Protein AF-A0A3D2T2M1-F1 (afdb_monomer)

pLDDT: mean 88.73, std 8.62, range [62.16, 98.06]

Radius of gyration: 22.39 Å; Cα contacts (8 Å, |Δi|>4): 336; chains: 1; bounding box: 50×60×54 Å

Mean predicted aligned error: 9.95 Å

Foldseek 3Di:
DVVVVVVVCPPPVNVVLVDWQPDDPWDDDPDRKTKAWTDDNPFIFIWIQDVVVRDIDTLAQLQLLQVQVCVVVVHHDHSRHDQFRDWDDDVSQWIWTDRPDFFIWIAGRVVSHIDDRPTDPPDALQWDAALVRQWIWGDDQLWIKIAGPVPRDIDTDDDPGHVQRGAQADRPPDPVCVVCVVVVHHHYRNDDHDNVD

Nearest PDB structures (foldseek):
  5olj-assembly1_A  TM=3.703E-01  e=5.105E-05  Porphyromonas gingivalis
  8a98-assembly1_Sg  TM=3.428E-01  e=5.344E-03  Leishmania major strain Friedlin
  9axv-assembly1_Am  TM=3.283E-01  e=5.986E-03  Schizosaccharomyces pombe
  3rfh-assembly2_B  TM=3.552E-01  e=1.402E-02  Saccharomyces cerevisiae S288C
  3rfh-assembly1_C  TM=3.250E-01  e=1.402E-02  Saccharomyces cerevisiae S288C

Solvent-accessible surface area (backbone atoms only — not comparable to full-atom values): 11214 Å² total; per-residue (Å²): 109,71,68,54,58,58,53,53,52,67,36,66,82,50,40,55,67,74,53,68,66,72,60,77,64,71,48,75,48,84,81,81,27,30,33,31,54,29,48,47,91,95,34,38,46,49,36,31,35,33,67,91,79,69,44,77,43,66,64,63,64,42,58,55,45,20,51,27,43,19,66,55,66,76,46,92,48,44,44,42,56,56,75,52,89,60,71,43,75,48,92,86,45,26,40,36,38,41,51,71,89,39,30,36,38,39,32,34,71,82,77,40,47,47,48,60,82,40,73,43,84,70,70,59,65,41,52,42,71,30,75,71,66,48,39,36,36,31,61,59,82,36,11,29,32,36,29,34,69,87,80,62,54,71,44,78,76,49,86,78,32,39,92,100,55,37,40,40,52,68,60,86,85,36,68,66,52,53,51,31,52,73,74,74,41,73,63,43,47,53,76,82,73,59,88,93,62

Secondary structure (DSSP, 8-state):
-HHHHHHHTTSHHHHHTT-SS-----EE-STT-EEEEEEETTEEEEEEEETTTTEEEESS-HHHHHHHHHHHHTS---GGG-S-S-EEEETTTEEEEEETTTEEEEEETTTTEEEEEEE-----TTEEE-TTSSEEEEEETTEEEEEETTT--EEE--S---TTS-SSPPPTT-HHHHHHHHTTPPPPP-----TT-

Structure (mmCIF, N/CA/C/O backbone):
data_AF-A0A3D2T2M1-F1
#
_entry.id   AF-A0A3D2T2M1-F1
#
loop_
_atom_site.group_PDB
_atom_site.id
_atom_site.type_symbol
_atom_site.label_atom_id
_atom_site.label_alt_id
_atom_site.label_comp_id
_atom_site.label_asym_id
_atom_site.label_entity_id
_atom_site.label_seq_id
_atom_site.pdbx_PDB_ins_code
_atom_site.Cartn_x
_atom_site.Cartn_y
_atom_site.Cartn_z
_atom_site.occupancy
_atom_site.B_iso_or_equiv
_atom_site.auth_seq_id
_atom_site.auth_comp_id
_atom_site.auth_asym_id
_atom_site.auth_atom_id
_atom_site.pdbx_PDB_model_num
ATOM 1 N N . ALA A 1 1 ? 12.030 38.870 7.884 1.00 63.03 1 ALA A N 1
ATOM 2 C CA . ALA A 1 1 ? 12.115 37.526 8.495 1.00 63.03 1 ALA A CA 1
ATOM 3 C C . ALA A 1 1 ? 10.741 37.072 8.985 1.00 63.03 1 ALA A C 1
ATOM 5 O O . ALA A 1 1 ? 10.249 36.076 8.487 1.00 63.03 1 ALA A O 1
ATOM 6 N N . THR A 1 2 ? 10.069 37.849 9.839 1.00 75.38 2 THR A N 1
ATOM 7 C CA . THR A 1 2 ? 8.732 37.543 10.390 1.00 75.38 2 THR A CA 1
ATOM 8 C C . THR A 1 2 ? 7.627 37.378 9.341 1.00 75.38 2 THR A C 1
ATOM 10 O O . THR A 1 2 ? 6.803 36.479 9.470 1.00 75.38 2 THR A O 1
ATOM 13 N N . ASP A 1 3 ? 7.628 38.188 8.277 1.00 77.38 3 ASP A N 1
ATOM 14 C CA . ASP A 1 3 ? 6.644 38.041 7.192 1.00 77.38 3 ASP A CA 1
ATOM 15 C C . ASP A 1 3 ? 6.834 36.747 6.389 1.00 77.38 3 ASP A C 1
ATOM 17 O O . ASP A 1 3 ? 5.848 36.156 5.961 1.00 77.38 3 ASP A O 1
ATOM 21 N N . TYR A 1 4 ? 8.077 36.271 6.243 1.00 82.06 4 TYR A N 1
ATOM 22 C CA . TYR A 1 4 ? 8.372 35.012 5.555 1.00 82.06 4 TYR A CA 1
ATOM 23 C C . TYR A 1 4 ? 7.966 33.806 6.402 1.00 82.06 4 TYR A C 1
ATOM 25 O O . TYR A 1 4 ? 7.311 32.918 5.879 1.00 82.06 4 TYR A O 1
ATOM 33 N N . THR A 1 5 ? 8.246 33.811 7.710 1.00 83.06 5 THR A N 1
ATOM 34 C CA . THR A 1 5 ? 7.783 32.753 8.628 1.00 83.06 5 THR A CA 1
ATOM 35 C C . THR A 1 5 ? 6.257 32.667 8.673 1.00 83.06 5 THR A C 1
ATOM 37 O O . THR A 1 5 ? 5.696 31.578 8.688 1.00 83.06 5 THR A O 1
ATOM 40 N N . ARG A 1 6 ? 5.556 33.810 8.652 1.00 82.62 6 ARG A N 1
ATOM 41 C CA . ARG A 1 6 ? 4.089 33.818 8.586 1.00 82.62 6 ARG A CA 1
ATOM 42 C C . ARG A 1 6 ? 3.575 33.325 7.231 1.00 82.62 6 ARG A C 1
ATOM 44 O O . ARG A 1 6 ? 2.593 32.603 7.199 1.00 82.62 6 ARG A O 1
ATOM 51 N N . ALA A 1 7 ? 4.214 33.706 6.125 1.00 82.44 7 ALA A N 1
ATOM 52 C CA . ALA A 1 7 ? 3.839 33.225 4.795 1.00 82.44 7 ALA A CA 1
ATOM 53 C C . ALA A 1 7 ? 4.079 31.714 4.634 1.00 82.44 7 ALA A C 1
ATOM 55 O O . ALA A 1 7 ? 3.268 31.031 4.019 1.00 82.44 7 ALA A O 1
ATOM 56 N N . GLU A 1 8 ? 5.150 31.190 5.231 1.00 86.31 8 GLU A N 1
ATOM 57 C CA . GLU A 1 8 ? 5.499 29.769 5.213 1.00 86.31 8 GLU A CA 1
ATOM 58 C C . GLU A 1 8 ? 4.405 28.891 5.835 1.00 86.31 8 GLU A C 1
ATOM 60 O O . GLU A 1 8 ? 4.128 27.810 5.322 1.00 86.31 8 GLU A O 1
ATOM 65 N N . GLN A 1 9 ? 3.705 29.373 6.868 1.00 82.56 9 GLN A N 1
ATOM 66 C CA . GLN A 1 9 ? 2.573 28.660 7.481 1.00 82.56 9 GLN A CA 1
ATOM 67 C C . GLN A 1 9 ? 1.394 28.432 6.523 1.00 82.56 9 GLN A C 1
ATOM 69 O O . GLN A 1 9 ? 0.623 27.501 6.726 1.00 82.56 9 GLN A O 1
ATOM 74 N N . PHE A 1 10 ? 1.253 29.256 5.480 1.00 84.38 10 PHE A N 1
ATOM 75 C CA . PHE A 1 10 ? 0.184 29.136 4.483 1.00 84.38 10 PHE A CA 1
ATOM 76 C C . PHE A 1 10 ? 0.595 28.332 3.243 1.00 84.38 10 PHE A C 1
ATOM 78 O O . PHE A 1 10 ? -0.194 28.213 2.305 1.00 84.38 10 PHE A O 1
ATOM 85 N N . LEU A 1 11 ? 1.819 27.795 3.202 1.00 87.69 11 LEU A N 1
ATOM 86 C CA . LEU A 1 11 ? 2.215 26.856 2.154 1.00 87.69 11 LEU A CA 1
ATOM 87 C C . LEU A 1 11 ? 1.384 25.579 2.284 1.00 87.69 11 LEU A C 1
ATOM 89 O O . LEU A 1 11 ? 1.059 25.163 3.395 1.00 87.69 11 LEU A O 1
ATOM 93 N N . SER A 1 12 ? 1.035 24.965 1.153 1.00 79.00 12 SER A N 1
ATOM 94 C CA . SER A 1 12 ? 0.065 23.864 1.094 1.00 79.00 12 SER A CA 1
ATOM 95 C C . SER A 1 12 ? 0.380 22.739 2.082 1.00 79.00 12 SER A C 1
ATOM 97 O O . SER A 1 12 ? -0.495 22.354 2.842 1.00 79.00 12 SER A O 1
ATOM 99 N N . TRP A 1 13 ? 1.635 22.293 2.168 1.00 77.38 13 TRP A N 1
ATOM 100 C CA . TRP A 1 13 ? 2.047 21.227 3.092 1.00 77.38 13 TRP A CA 1
ATOM 101 C C . TRP A 1 13 ? 1.917 21.592 4.580 1.00 77.38 13 TRP A C 1
ATOM 103 O O . TRP A 1 13 ? 1.724 20.708 5.405 1.00 77.38 13 TRP A O 1
ATOM 113 N N . ASN A 1 14 ? 2.001 22.878 4.935 1.00 80.56 14 ASN A N 1
ATOM 114 C CA . ASN A 1 14 ? 1.797 23.345 6.308 1.00 80.56 14 ASN A CA 1
ATOM 115 C C . ASN A 1 14 ? 0.312 23.569 6.610 1.00 80.56 14 ASN A C 1
ATOM 117 O O . ASN A 1 14 ? -0.144 23.267 7.709 1.00 80.56 14 ASN A O 1
ATOM 121 N N . ALA A 1 15 ? -0.440 24.076 5.631 1.00 78.62 15 ALA A N 1
ATOM 122 C CA . ALA A 1 15 ? -1.869 24.321 5.759 1.00 78.62 15 ALA A CA 1
ATOM 123 C C . ALA A 1 15 ? -2.677 23.015 5.841 1.00 78.62 15 ALA A C 1
ATOM 125 O O . ALA A 1 15 ? -3.611 22.949 6.634 1.00 78.62 15 ALA A O 1
ATOM 126 N N . THR A 1 16 ? -2.299 21.973 5.089 1.00 72.06 16 THR A N 1
ATOM 127 C CA . THR A 1 16 ? -2.960 20.655 5.131 1.00 72.06 16 THR A CA 1
ATOM 128 C C . THR A 1 16 ? -2.882 20.017 6.520 1.00 72.06 16 THR A C 1
ATOM 130 O O . THR A 1 16 ? -3.856 19.431 6.968 1.00 72.06 16 THR A O 1
ATOM 133 N N . MET A 1 17 ? -1.795 20.223 7.275 1.00 69.75 17 MET A N 1
ATOM 134 C CA . MET A 1 17 ? -1.688 19.729 8.660 1.00 69.75 17 MET A CA 1
ATOM 135 C C . MET A 1 17 ? -2.655 20.412 9.644 1.00 69.75 17 MET A C 1
ATOM 137 O O . MET A 1 17 ? -2.803 19.954 10.772 1.00 69.75 17 MET A O 1
ATOM 141 N N . LEU A 1 18 ? -3.285 21.528 9.265 1.00 73.31 18 LEU A N 1
ATOM 142 C CA . LEU A 1 18 ? -4.242 22.253 10.110 1.00 73.31 18 LEU A CA 1
ATOM 143 C C . LEU A 1 18 ? -5.697 21.883 9.808 1.00 73.31 18 LEU A C 1
ATOM 145 O O . LEU A 1 18 ? -6.603 22.400 10.465 1.00 73.31 18 LEU A O 1
ATOM 149 N N . VAL A 1 19 ? -5.926 21.033 8.807 1.00 69.38 19 VAL A N 1
ATOM 150 C CA . VAL A 1 19 ? -7.249 20.534 8.454 1.00 69.38 19 VAL A CA 1
ATOM 151 C C . VAL A 1 19 ? -7.370 19.105 8.980 1.00 69.38 19 VAL A C 1
ATOM 153 O O . VAL A 1 19 ? -6.500 18.262 8.776 1.00 69.38 19 VAL A O 1
ATOM 156 N N . GLU A 1 20 ? -8.432 18.848 9.736 1.00 65.69 20 GLU A N 1
ATOM 157 C CA . GLU A 1 20 ? -8.751 17.521 10.260 1.00 65.69 20 GLU A CA 1
ATOM 158 C C . GLU A 1 20 ? -9.955 16.963 9.496 1.00 65.69 20 GLU A C 1
ATOM 160 O O . GLU A 1 20 ? -10.928 17.680 9.242 1.00 65.69 20 GLU A O 1
ATOM 165 N N . GLY A 1 21 ? -9.893 15.680 9.134 1.00 62.16 21 GLY A N 1
ATOM 166 C CA . GLY A 1 21 ? -10.981 14.979 8.444 1.00 62.16 21 GLY A CA 1
ATOM 167 C C . GLY A 1 21 ? -11.257 15.412 6.995 1.00 62.16 21 GLY A C 1
ATOM 168 O O . GLY A 1 21 ? -12.366 15.173 6.515 1.00 62.16 21 GLY A O 1
ATOM 169 N N . ASP A 1 22 ? -10.307 16.052 6.303 1.00 64.88 22 ASP A N 1
ATOM 170 C CA . ASP A 1 22 ? -10.441 16.448 4.891 1.00 64.88 22 ASP A CA 1
ATOM 171 C C . ASP A 1 22 ? -10.043 15.354 3.898 1.00 64.88 22 ASP A C 1
ATOM 173 O O . ASP A 1 22 ? -10.633 15.256 2.820 1.00 64.88 22 ASP A O 1
ATOM 177 N N . GLU A 1 23 ? -9.070 14.521 4.258 1.00 63.00 23 GLU A N 1
ATOM 178 C CA . GLU A 1 23 ? -8.594 13.443 3.404 1.00 63.00 23 GLU A CA 1
ATOM 179 C C . GLU A 1 23 ? -9.519 12.222 3.511 1.00 63.00 23 GLU A C 1
ATOM 181 O O . GLU A 1 23 ? -9.447 11.406 4.426 1.00 63.00 23 GLU A O 1
ATOM 186 N N . MET A 1 24 ? -10.445 12.123 2.557 1.00 68.44 24 MET A N 1
ATOM 187 C CA . MET A 1 24 ? -11.314 10.964 2.361 1.00 68.44 24 MET A CA 1
ATOM 188 C C . MET A 1 24 ? -10.879 10.237 1.088 1.00 68.44 24 MET A C 1
ATOM 190 O O . MET A 1 24 ? -11.449 10.453 0.019 1.00 68.44 24 MET A O 1
ATOM 194 N N . SER A 1 25 ? -9.859 9.387 1.206 1.00 82.62 25 SER A N 1
ATOM 195 C CA . SER A 1 25 ? -9.519 8.392 0.184 1.00 82.62 25 SER A CA 1
ATOM 196 C C . SER A 1 25 ? -10.064 7.034 0.638 1.00 82.62 25 SER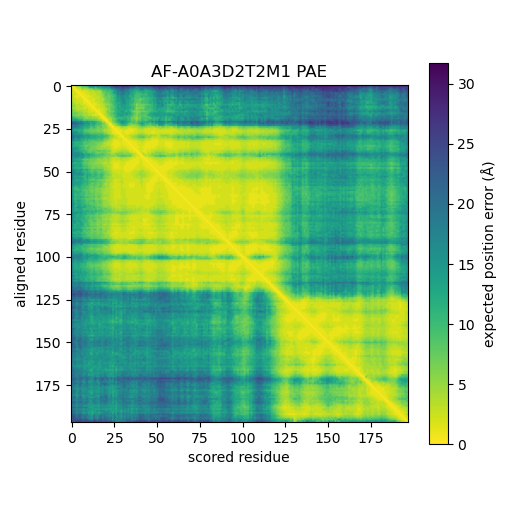 A C 1
ATOM 198 O O . SER A 1 25 ? -9.413 6.375 1.449 1.00 82.62 25 SER A O 1
ATOM 200 N N . PRO A 1 26 ? -11.292 6.653 0.232 1.00 90.75 26 PRO A N 1
ATOM 201 C CA . PRO A 1 26 ? -11.894 5.403 0.669 1.00 90.75 26 PRO A CA 1
ATOM 202 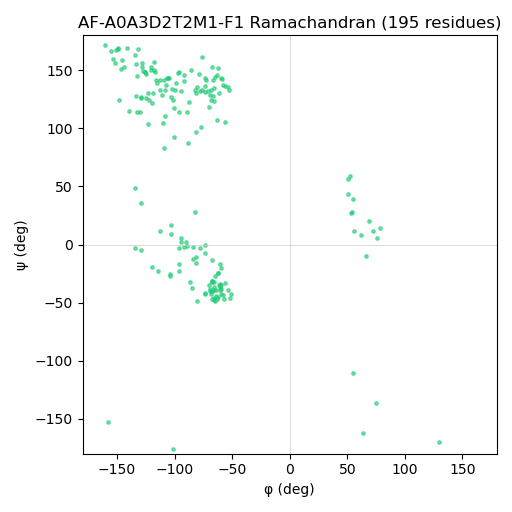C C . PRO A 1 26 ? -11.243 4.205 -0.025 1.00 90.75 26 PRO A C 1
ATOM 204 O O . PRO A 1 26 ? -11.163 4.162 -1.253 1.00 90.75 26 PRO A O 1
ATOM 207 N N . GLU A 1 27 ? -10.868 3.214 0.773 1.00 93.62 27 GLU A N 1
ATOM 208 C CA . GLU A 1 27 ? -10.508 1.874 0.323 1.00 93.62 27 GLU A CA 1
ATOM 209 C C . GLU A 1 27 ? -11.740 0.978 0.460 1.00 93.62 27 GLU A C 1
ATOM 211 O O . GLU A 1 27 ? -12.267 0.756 1.559 1.00 93.62 27 GLU A O 1
ATOM 216 N N . TRP A 1 28 ? -12.254 0.532 -0.685 1.00 91.94 28 TRP A N 1
ATOM 217 C CA . TRP A 1 28 ? -13.503 -0.218 -0.767 1.00 91.94 28 TRP A CA 1
ATOM 218 C C . TRP A 1 28 ? -13.287 -1.685 -0.409 1.00 91.94 28 TRP A C 1
ATOM 220 O O . TRP A 1 28 ? -12.348 -2.325 -0.876 1.00 91.94 28 TRP A O 1
ATOM 230 N N . LEU A 1 29 ? -14.194 -2.210 0.408 1.00 90.69 29 LEU A N 1
ATOM 231 C CA . LEU A 1 29 ? -14.299 -3.625 0.745 1.00 90.69 29 LEU A CA 1
ATOM 232 C C . LEU A 1 29 ? -15.441 -4.250 -0.067 1.00 90.69 29 LEU A C 1
ATOM 234 O O . LEU A 1 29 ? -16.073 -3.587 -0.890 1.00 90.69 29 LEU A O 1
ATOM 238 N N . ASP A 1 30 ? -15.732 -5.525 0.177 1.00 85.00 30 ASP A N 1
ATOM 239 C CA . ASP A 1 30 ? -16.885 -6.178 -0.437 1.00 85.00 30 ASP A CA 1
ATOM 240 C C . ASP A 1 30 ? -18.199 -5.429 -0.134 1.00 85.00 30 ASP A C 1
ATOM 242 O O . ASP A 1 30 ? -18.478 -5.027 1.001 1.00 85.00 30 ASP A O 1
ATOM 246 N N . GLY A 1 31 ? -19.037 -5.283 -1.164 1.00 88.00 31 GLY A N 1
ATOM 247 C CA . GLY A 1 31 ? -20.290 -4.530 -1.085 1.00 88.00 31 GLY A CA 1
ATOM 248 C C . GLY A 1 31 ? -20.060 -3.016 -1.066 1.00 88.00 31 GLY A C 1
ATOM 249 O O . GLY A 1 31 ? -19.261 -2.502 -1.841 1.00 88.00 31 GLY A O 1
ATOM 250 N N . ASP A 1 32 ? -20.782 -2.315 -0.186 1.00 92.69 32 ASP A N 1
ATOM 251 C CA . ASP A 1 32 ? -20.700 -0.854 -0.027 1.00 92.69 32 ASP A CA 1
ATOM 252 C C . ASP A 1 32 ? -19.887 -0.438 1.220 1.00 92.69 32 ASP A C 1
ATOM 254 O O . ASP A 1 32 ? -19.874 0.734 1.606 1.00 92.69 32 ASP A O 1
ATOM 258 N N . ARG A 1 33 ? -19.216 -1.390 1.886 1.00 94.44 33 ARG A N 1
ATOM 259 C CA . ARG A 1 33 ? -18.319 -1.113 3.017 1.00 94.44 33 ARG A CA 1
ATOM 260 C C . ARG A 1 33 ? -17.023 -0.486 2.514 1.00 94.44 33 ARG A C 1
ATOM 262 O O . ARG A 1 33 ? -16.476 -0.892 1.494 1.00 94.44 33 ARG A O 1
ATOM 269 N N . PHE A 1 34 ? -16.482 0.455 3.274 1.00 94.38 34 PHE A N 1
ATOM 270 C CA . PHE A 1 34 ? -15.168 1.031 2.991 1.00 94.38 34 PHE A CA 1
ATOM 271 C C . PHE A 1 34 ? -14.506 1.513 4.274 1.00 94.38 34 PHE A C 1
ATOM 273 O O . PHE A 1 34 ? -15.183 1.828 5.258 1.00 94.38 34 PHE A O 1
ATOM 280 N N . TRP A 1 35 ? -13.181 1.601 4.266 1.00 95.19 35 TRP A N 1
ATOM 281 C CA . TRP A 1 35 ? -12.438 2.292 5.312 1.00 95.19 35 TRP A CA 1
ATOM 282 C C . TRP A 1 35 ? -11.674 3.479 4.732 1.00 95.19 35 TRP A C 1
ATOM 284 O O . TRP A 1 35 ? -11.424 3.552 3.534 1.00 95.19 35 TRP A O 1
ATOM 294 N N . TYR A 1 36 ? -11.343 4.449 5.573 1.00 93.38 36 TYR A N 1
ATOM 295 C CA . TYR A 1 36 ? -10.469 5.553 5.193 1.00 93.38 36 TYR A CA 1
ATOM 296 C C . TYR A 1 36 ? -9.587 5.965 6.369 1.00 93.38 36 TYR A C 1
ATOM 298 O O . TYR A 1 36 ? -9.944 5.785 7.539 1.00 93.38 36 TYR A O 1
ATOM 306 N N . ARG A 1 37 ? -8.421 6.522 6.051 1.00 93.06 37 ARG A N 1
ATOM 307 C CA . ARG A 1 37 ? -7.502 7.109 7.025 1.00 93.06 37 ARG A CA 1
ATOM 308 C C . ARG A 1 37 ? -7.881 8.570 7.241 1.00 93.06 37 ARG A C 1
ATOM 310 O O . ARG A 1 37 ? -7.910 9.341 6.294 1.00 93.06 37 ARG A O 1
ATOM 317 N N . SER A 1 38 ? -8.170 8.944 8.480 1.00 90.12 38 SER A N 1
ATOM 318 C CA . SER A 1 38 ? -8.516 10.311 8.867 1.00 90.12 38 SER A CA 1
ATOM 319 C C . SER A 1 38 ? -7.370 10.933 9.649 1.00 90.12 38 SER A C 1
ATOM 321 O O . SER A 1 38 ? -6.855 10.327 10.589 1.00 90.12 38 SER A O 1
ATOM 323 N N . HIS A 1 39 ? -6.997 12.161 9.302 1.00 86.94 39 HIS A N 1
ATOM 324 C CA . HIS A 1 39 ? -6.047 12.944 10.085 1.00 86.94 39 HIS A CA 1
ATOM 325 C C . HIS A 1 39 ? -6.660 13.353 11.438 1.00 86.94 39 HIS A C 1
ATOM 327 O O . HIS A 1 39 ? -7.806 13.814 11.472 1.00 86.94 39 HIS A O 1
ATOM 333 N N . ILE A 1 40 ? -5.905 13.175 12.531 1.00 86.19 40 ILE A N 1
ATOM 334 C CA . ILE A 1 40 ? -6.280 13.574 13.899 1.00 86.19 40 ILE A CA 1
ATOM 335 C C . ILE A 1 40 ? -5.078 14.158 14.656 1.00 86.19 40 ILE A C 1
ATOM 337 O O . ILE A 1 40 ? -4.126 13.442 14.973 1.00 86.19 40 ILE A O 1
ATOM 341 N N . GLY A 1 41 ? -5.124 15.444 15.020 1.00 83.81 41 GLY A N 1
ATOM 342 C CA . GLY A 1 41 ? -4.063 16.091 15.793 1.00 83.81 41 GLY A CA 1
ATOM 343 C C . GLY A 1 41 ? -2.677 15.964 15.150 1.00 83.81 41 GLY A C 1
ATOM 344 O O . GLY A 1 41 ? -2.401 16.592 14.136 1.00 83.81 41 GLY A O 1
ATOM 345 N N . ASP A 1 42 ? -1.782 15.186 15.771 1.00 82.00 42 ASP A N 1
ATOM 346 C CA . ASP A 1 42 ? -0.420 14.922 15.279 1.00 82.00 42 ASP A CA 1
ATOM 347 C C . ASP A 1 42 ? -0.251 13.535 14.626 1.00 82.00 42 ASP A C 1
ATOM 349 O O . ASP A 1 42 ? 0.873 13.042 14.488 1.00 82.00 42 ASP A O 1
ATOM 353 N N . GLY A 1 43 ? -1.357 12.888 14.257 1.00 88.81 43 GLY A N 1
ATOM 354 C CA . GLY A 1 43 ? -1.392 11.511 13.791 1.00 88.81 43 GLY A CA 1
ATOM 355 C C . GLY A 1 43 ? -2.624 11.190 12.946 1.00 88.81 43 GLY A C 1
ATOM 356 O O . GLY A 1 43 ? -3.187 12.048 12.273 1.00 88.81 43 GLY A O 1
ATOM 357 N N . HIS A 1 44 ? -3.036 9.929 12.948 1.00 91.25 44 HIS A N 1
ATOM 358 C CA . HIS A 1 44 ? -4.156 9.449 12.148 1.00 91.25 44 HIS A CA 1
ATOM 359 C C . HIS A 1 44 ? -4.934 8.342 12.855 1.00 91.25 44 HIS A C 1
ATOM 361 O O . HIS A 1 44 ? -4.418 7.660 13.738 1.00 91.25 44 HIS A O 1
ATOM 367 N N . GLU A 1 45 ? -6.178 8.165 12.430 1.00 93.81 45 GLU A N 1
ATOM 368 C CA . GLU A 1 45 ? -7.034 7.047 12.802 1.00 93.81 45 GLU A CA 1
ATOM 369 C C . GLU A 1 45 ? -7.616 6.397 11.547 1.00 93.81 45 GLU A C 1
ATOM 371 O O . GLU A 1 45 ? -7.801 7.048 10.518 1.00 93.81 45 GLU A O 1
ATOM 376 N N . PHE A 1 46 ? -7.929 5.110 11.635 1.00 95.38 46 PHE A N 1
ATOM 377 C CA . PHE A 1 46 ? -8.603 4.374 10.576 1.00 95.38 46 PHE A CA 1
ATOM 378 C C . PHE A 1 46 ? -10.081 4.234 10.921 1.00 95.38 46 PHE A C 1
ATOM 380 O O . PHE A 1 46 ? -10.439 3.724 11.985 1.00 95.38 46 PHE A O 1
ATOM 387 N N . ILE A 1 47 ? -10.946 4.690 10.020 1.00 94.81 47 ILE A N 1
ATOM 388 C CA . ILE A 1 47 ? -12.397 4.676 10.187 1.00 94.81 47 ILE A CA 1
ATOM 389 C C . ILE A 1 47 ? -12.992 3.675 9.209 1.00 94.81 47 ILE A C 1
ATOM 391 O O . ILE A 1 47 ? -12.740 3.765 8.014 1.00 94.81 47 ILE A O 1
ATOM 395 N N . LEU A 1 48 ? -13.821 2.766 9.716 1.00 95.31 48 LEU A N 1
ATOM 396 C CA . LEU A 1 48 ? -14.642 1.854 8.931 1.00 95.31 48 LEU A CA 1
ATOM 397 C C . LEU A 1 48 ? -16.072 2.399 8.842 1.00 95.31 48 LEU A C 1
ATOM 399 O O . LEU A 1 48 ? -16.674 2.805 9.844 1.00 95.31 48 LEU A O 1
ATOM 403 N N . VAL A 1 49 ? -16.617 2.388 7.631 1.00 95.69 49 VAL A N 1
ATOM 404 C CA . VAL A 1 49 ? -17.988 2.784 7.327 1.00 95.69 49 VAL A CA 1
ATOM 405 C C . VAL A 1 49 ? -18.727 1.596 6.727 1.00 95.69 49 VAL A C 1
ATOM 407 O O . VAL A 1 49 ? -18.261 0.961 5.783 1.00 95.69 49 VAL A O 1
ATOM 410 N N . ASP A 1 50 ? -19.906 1.327 7.277 1.00 95.31 50 ASP A N 1
ATOM 411 C CA . ASP A 1 50 ? -20.856 0.355 6.747 1.00 95.31 50 ASP A CA 1
ATOM 412 C C . ASP A 1 50 ? -22.186 1.083 6.489 1.00 95.31 50 ASP A C 1
ATOM 414 O O . ASP A 1 50 ? -22.900 1.428 7.442 1.00 95.31 50 ASP A O 1
ATOM 418 N N . PRO A 1 51 ? -22.505 1.400 5.220 1.00 94.12 51 PRO A N 1
ATOM 419 C CA . PRO A 1 51 ? -23.740 2.093 4.863 1.00 94.12 51 PRO A CA 1
ATOM 420 C C . PRO A 1 51 ? -25.013 1.285 5.134 1.00 94.12 51 PRO A C 1
ATOM 422 O O . PRO A 1 51 ? -26.032 1.881 5.500 1.00 94.12 51 PRO A O 1
ATOM 425 N N . ASP A 1 52 ? -24.959 -0.044 5.010 1.00 93.81 52 ASP A N 1
ATOM 426 C CA . ASP A 1 52 ? -26.103 -0.931 5.245 1.00 93.81 52 ASP A CA 1
ATOM 427 C C . ASP A 1 52 ? -26.484 -0.939 6.728 1.00 93.81 52 ASP A C 1
ATOM 429 O O . ASP A 1 52 ? -27.661 -0.806 7.088 1.00 93.81 52 ASP A O 1
ATOM 433 N N . LEU A 1 53 ? -25.477 -1.001 7.602 1.00 94.12 53 LEU A N 1
ATOM 434 C CA . LEU A 1 53 ? -25.643 -0.892 9.052 1.00 94.12 53 LEU A CA 1
ATOM 435 C C . LEU A 1 53 ? -25.758 0.560 9.538 1.00 94.12 53 LEU A C 1
ATOM 437 O O . LEU A 1 53 ? -26.145 0.798 10.685 1.00 94.12 53 LEU A O 1
ATOM 441 N N . ARG A 1 54 ? -25.473 1.538 8.670 1.00 94.62 54 ARG A N 1
ATOM 442 C CA . ARG A 1 54 ? -25.406 2.978 8.977 1.00 94.62 54 ARG A CA 1
ATOM 443 C C . ARG A 1 54 ? -24.443 3.282 10.122 1.00 94.62 54 ARG A C 1
ATOM 445 O O . ARG A 1 54 ? -24.722 4.129 10.975 1.00 94.62 54 ARG A O 1
ATOM 452 N N . THR A 1 55 ? -23.313 2.587 10.144 1.00 95.62 55 THR A N 1
ATOM 453 C CA . THR A 1 55 ? -22.294 2.738 11.181 1.00 95.62 55 THR A CA 1
ATOM 454 C C . THR A 1 55 ? -21.046 3.413 10.640 1.00 95.62 55 THR A C 1
ATOM 456 O O . THR A 1 55 ? -20.602 3.145 9.527 1.00 95.62 55 THR A O 1
ATOM 459 N N . ARG A 1 56 ? -20.462 4.271 11.478 1.00 94.69 56 ARG A N 1
ATOM 460 C CA . ARG A 1 56 ? -19.127 4.846 11.315 1.00 94.69 56 ARG A CA 1
ATOM 461 C C . ARG A 1 56 ? -18.388 4.643 12.631 1.00 94.69 56 ARG A C 1
ATOM 463 O O . ARG A 1 56 ? -18.789 5.219 13.643 1.00 94.69 56 ARG A O 1
ATOM 470 N N . SER A 1 57 ? -17.339 3.836 12.622 1.00 94.94 57 SER A N 1
ATOM 471 C CA . SER A 1 57 ? -16.547 3.511 13.812 1.00 94.94 57 SER A CA 1
ATOM 472 C C . SER A 1 57 ? -15.067 3.435 13.469 1.00 94.94 57 SER A C 1
ATOM 474 O O . SER A 1 57 ? -14.702 3.416 12.298 1.00 94.94 57 SER A O 1
ATOM 476 N N . VAL A 1 58 ? -14.206 3.369 14.482 1.00 95.25 58 VAL A N 1
ATOM 477 C CA . VAL A 1 58 ? -12.808 2.983 14.258 1.00 95.25 58 VAL A CA 1
ATOM 478 C C . VAL A 1 58 ? -12.756 1.586 13.631 1.00 95.25 58 VAL A C 1
ATOM 480 O O . VAL A 1 58 ? -13.580 0.730 13.964 1.00 95.25 58 VAL A O 1
ATOM 483 N N . ALA A 1 59 ? -11.826 1.371 12.702 1.00 95.06 59 ALA A N 1
ATOM 484 C CA . ALA A 1 59 ? -11.652 0.092 12.017 1.00 95.06 59 ALA A CA 1
ATOM 485 C C . ALA A 1 59 ? -11.155 -1.005 12.974 1.00 95.06 59 ALA A C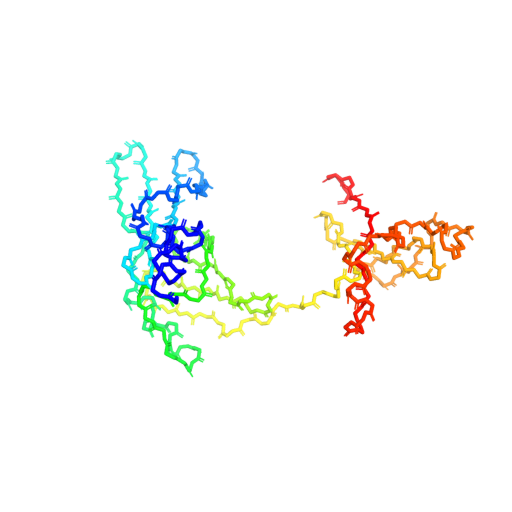 1
ATOM 487 O O . ALA A 1 59 ? -11.510 -2.172 12.827 1.00 95.06 59 ALA A O 1
ATOM 488 N N . PHE A 1 60 ? -10.367 -0.616 13.978 1.00 96.88 60 PHE A N 1
ATOM 489 C CA . PHE A 1 60 ? -9.846 -1.468 15.044 1.00 96.88 60 PHE A CA 1
ATOM 490 C C . PHE A 1 60 ? -9.404 -0.614 16.244 1.00 96.88 60 PHE A C 1
ATOM 492 O O . PHE A 1 60 ? -9.377 0.615 16.180 1.00 96.88 60 PHE A O 1
ATOM 499 N N . ASP A 1 61 ? -9.064 -1.259 17.361 1.00 97.06 61 ASP A N 1
ATOM 500 C CA . ASP A 1 61 ? -8.509 -0.587 18.540 1.00 97.06 61 ASP A CA 1
ATOM 501 C C . ASP A 1 61 ? -7.027 -0.248 18.296 1.00 97.06 61 ASP A C 1
ATOM 503 O O . ASP A 1 61 ? -6.147 -1.114 18.357 1.00 97.06 61 ASP A O 1
ATOM 507 N N . HIS A 1 62 ? -6.759 1.019 17.974 1.00 97.12 62 HIS A N 1
ATOM 508 C CA . HIS A 1 62 ? -5.419 1.507 17.647 1.00 97.12 62 HIS A CA 1
ATOM 509 C C . HIS A 1 62 ? -4.423 1.346 18.807 1.00 97.12 62 HIS A C 1
ATOM 511 O O . HIS A 1 62 ? -3.254 1.048 18.561 1.00 97.12 62 HIS A O 1
ATOM 517 N N . ASP A 1 63 ? -4.863 1.499 20.062 1.00 97.50 63 ASP A N 1
ATOM 518 C CA . ASP A 1 63 ? -4.004 1.348 21.242 1.00 97.50 63 ASP A CA 1
ATOM 519 C C . ASP A 1 63 ? -3.562 -0.104 21.412 1.00 97.50 63 ASP A C 1
ATOM 521 O O . ASP A 1 63 ? -2.373 -0.392 21.587 1.00 97.50 63 ASP A O 1
ATOM 525 N N . ARG A 1 64 ? -4.509 -1.044 21.311 1.00 97.94 64 ARG A N 1
ATOM 526 C CA . ARG A 1 64 ? -4.197 -2.473 21.421 1.00 97.94 64 ARG A CA 1
ATOM 527 C C . ARG A 1 64 ? -3.328 -2.956 20.267 1.00 97.94 64 ARG A C 1
ATOM 529 O O . ARG A 1 64 ? -2.417 -3.750 20.502 1.00 97.94 64 ARG A O 1
ATOM 536 N N . LEU A 1 65 ? -3.577 -2.477 19.047 1.00 98.06 65 LEU A N 1
ATOM 537 C CA . LEU A 1 65 ? -2.759 -2.826 17.887 1.00 98.06 65 LEU A CA 1
ATOM 538 C C . LEU A 1 65 ? -1.336 -2.272 18.022 1.00 98.06 65 LEU A C 1
ATOM 540 O O . LEU A 1 65 ? -0.378 -3.023 17.848 1.00 98.06 65 LEU A O 1
ATOM 544 N N . ALA A 1 66 ? -1.187 -0.994 18.381 1.00 97.75 66 ALA A N 1
ATOM 545 C CA . ALA A 1 66 ? 0.120 -0.373 18.571 1.00 97.75 66 ALA A CA 1
ATOM 546 C C . ALA A 1 66 ? 0.929 -1.093 19.658 1.00 97.75 66 ALA A C 1
ATOM 548 O O . ALA A 1 66 ? 2.112 -1.369 19.456 1.00 97.75 66 ALA A O 1
ATOM 549 N N . ALA A 1 67 ? 0.296 -1.468 20.774 1.00 98.06 67 ALA A N 1
ATOM 550 C CA . ALA A 1 67 ? 0.941 -2.241 21.832 1.00 98.06 67 ALA A CA 1
ATOM 551 C C . ALA A 1 67 ? 1.390 -3.632 21.349 1.00 98.06 67 ALA A C 1
ATOM 553 O O . ALA A 1 67 ? 2.530 -4.029 21.590 1.00 98.06 67 ALA A O 1
ATOM 554 N N . ALA A 1 68 ? 0.521 -4.359 20.641 1.00 97.75 68 ALA A N 1
ATOM 555 C CA . ALA A 1 68 ? 0.833 -5.682 20.103 1.00 97.75 68 ALA A CA 1
ATOM 556 C C . ALA A 1 68 ? 1.983 -5.643 19.087 1.00 97.75 68 ALA A C 1
ATOM 558 O O . ALA A 1 68 ? 2.908 -6.453 19.163 1.00 97.75 68 ALA A O 1
ATOM 559 N N . LEU A 1 69 ? 1.948 -4.675 18.169 1.00 97.44 69 LEU A N 1
ATOM 560 C CA . LEU A 1 69 ? 2.984 -4.484 17.162 1.00 97.44 69 LEU A CA 1
ATOM 561 C C . LEU A 1 69 ? 4.307 -4.046 17.792 1.00 97.44 69 LEU A C 1
ATOM 563 O O . LEU A 1 69 ? 5.354 -4.545 17.398 1.00 97.44 69 LEU A O 1
ATOM 567 N N . SER A 1 70 ? 4.268 -3.168 18.799 1.00 97.31 70 SER A N 1
ATOM 568 C CA . SER A 1 70 ? 5.467 -2.724 19.523 1.00 97.31 70 SER A CA 1
ATOM 569 C C . SER A 1 70 ? 6.221 -3.898 20.147 1.00 97.31 70 SER A C 1
ATOM 571 O O . SER A 1 70 ? 7.442 -3.994 20.045 1.00 97.31 70 SER A O 1
ATOM 573 N N . ILE A 1 71 ? 5.480 -4.830 20.755 1.00 96.75 71 ILE A N 1
ATOM 574 C CA . ILE A 1 71 ? 6.047 -6.054 21.329 1.00 96.75 71 ILE A CA 1
ATOM 575 C C . ILE A 1 71 ? 6.635 -6.946 20.228 1.00 96.75 71 ILE A C 1
ATOM 577 O O . ILE A 1 71 ? 7.741 -7.454 20.387 1.00 96.75 71 ILE A O 1
ATOM 581 N N . ALA A 1 72 ? 5.909 -7.145 19.124 1.00 96.31 72 ALA A N 1
ATOM 582 C CA . ALA A 1 72 ? 6.332 -8.046 18.052 1.00 96.31 72 ALA A CA 1
ATOM 583 C C . ALA A 1 72 ? 7.535 -7.514 17.249 1.00 96.31 72 ALA A C 1
ATOM 585 O O . ALA A 1 72 ? 8.386 -8.295 16.830 1.00 96.31 72 ALA A O 1
ATOM 586 N N . ALA A 1 73 ? 7.622 -6.197 17.055 1.00 94.56 73 ALA A N 1
ATOM 587 C CA . ALA A 1 73 ? 8.690 -5.533 16.314 1.00 94.56 73 ALA A CA 1
ATOM 588 C C . ALA A 1 73 ? 9.879 -5.084 17.184 1.00 94.56 73 ALA A C 1
ATOM 590 O O . ALA A 1 73 ? 10.833 -4.534 16.639 1.00 94.56 73 ALA A O 1
ATOM 591 N N . ASP A 1 74 ? 9.828 -5.290 18.507 1.00 94.56 74 ASP A N 1
ATOM 592 C CA . ASP A 1 74 ? 10.832 -4.809 19.475 1.00 94.56 74 ASP A CA 1
ATOM 593 C C . ASP A 1 74 ? 11.142 -3.304 19.309 1.00 94.56 74 ASP A C 1
ATOM 595 O O . ASP A 1 74 ? 12.287 -2.849 19.289 1.00 94.56 74 ASP A O 1
ATOM 599 N N . THR A 1 75 ? 10.088 -2.507 19.123 1.00 94.69 75 THR A N 1
ATOM 600 C CA . THR A 1 75 ? 10.160 -1.053 18.908 1.00 94.69 75 THR A CA 1
ATOM 601 C C . THR A 1 75 ? 8.914 -0.370 19.469 1.00 94.69 75 THR A C 1
ATOM 603 O O . THR A 1 75 ? 7.957 -1.034 19.845 1.00 94.69 75 THR A O 1
ATOM 606 N N . SER A 1 76 ? 8.907 0.960 19.567 1.00 95.94 76 SER A N 1
ATOM 607 C CA . SER A 1 76 ? 7.785 1.705 20.150 1.00 95.94 76 SER A CA 1
ATOM 608 C C . SER A 1 76 ? 6.887 2.302 19.070 1.00 95.94 76 SER A C 1
ATOM 610 O O . SER A 1 76 ? 7.315 3.186 18.325 1.00 95.94 76 SER A O 1
ATOM 612 N N . TYR A 1 77 ? 5.630 1.868 19.040 1.00 96.25 77 TYR A N 1
ATOM 613 C CA . TYR A 1 77 ? 4.554 2.467 18.257 1.00 96.25 77 TYR A CA 1
ATOM 614 C C . TYR A 1 77 ? 3.462 3.009 19.176 1.00 96.25 77 TYR A C 1
ATOM 616 O O . TYR A 1 77 ? 3.193 2.471 20.250 1.00 96.25 77 TYR A O 1
ATOM 624 N N . VAL A 1 78 ? 2.809 4.081 18.735 1.00 96.25 78 VAL A N 1
ATOM 625 C CA . VAL A 1 78 ? 1.677 4.700 19.436 1.00 96.25 78 VAL A CA 1
ATOM 626 C C . VAL A 1 78 ? 0.449 4.696 18.534 1.00 96.25 78 VAL A C 1
ATOM 628 O O . VAL A 1 78 ? 0.580 4.714 17.311 1.00 96.25 78 VAL A O 1
ATOM 631 N N . ALA A 1 79 ? -0.738 4.683 19.140 1.00 95.94 79 ALA A N 1
ATOM 632 C CA . ALA A 1 79 ? -2.019 4.477 18.464 1.00 95.94 79 ALA A CA 1
ATOM 633 C C . ALA A 1 79 ? -2.252 5.384 17.246 1.00 95.94 79 ALA A C 1
ATOM 635 O O . ALA A 1 79 ? -2.707 4.918 16.208 1.00 95.94 79 ALA A O 1
ATOM 636 N N . ASN A 1 80 ? -1.900 6.667 17.349 1.00 94.00 80 ASN A N 1
ATOM 637 C CA . ASN A 1 80 ? -2.116 7.640 16.280 1.00 94.00 80 ASN A CA 1
ATOM 638 C C . ASN A 1 80 ? -0.942 7.748 15.284 1.00 94.00 80 ASN A C 1
ATOM 640 O O . ASN A 1 80 ? -0.983 8.567 14.368 1.00 94.00 80 ASN A O 1
ATOM 644 N N . LYS A 1 81 ? 0.120 6.950 15.446 1.00 95.31 81 LYS A N 1
ATOM 645 C CA . LYS A 1 81 ? 1.305 6.930 14.566 1.00 95.31 81 LYS A CA 1
ATOM 646 C C . LYS A 1 81 ? 1.693 5.500 14.221 1.00 95.31 81 LYS A C 1
ATOM 648 O O . LYS A 1 81 ? 2.853 5.103 14.353 1.00 95.31 81 LYS A O 1
ATOM 653 N N . LEU A 1 82 ? 0.699 4.722 13.808 1.00 96.00 82 LEU A N 1
ATOM 654 C CA . LEU A 1 82 ? 0.938 3.395 13.265 1.00 96.00 82 LEU A CA 1
ATOM 655 C C . LEU A 1 82 ? 1.838 3.499 12.017 1.00 96.00 82 LEU A C 1
ATOM 657 O O . LEU A 1 82 ? 1.742 4.474 11.269 1.00 96.00 82 LEU A O 1
ATOM 661 N N . PRO A 1 83 ? 2.755 2.539 11.803 1.00 94.94 83 PRO A N 1
ATOM 662 C CA . PRO A 1 83 ? 3.813 2.637 10.793 1.00 94.94 83 PRO A CA 1
ATOM 663 C C . PRO A 1 83 ? 3.355 2.258 9.375 1.00 94.94 83 PRO A C 1
ATOM 665 O O . PRO A 1 83 ? 4.154 1.758 8.585 1.00 94.94 83 PRO A O 1
ATOM 668 N N . PHE A 1 84 ? 2.076 2.448 9.066 1.00 94.75 84 PHE A N 1
ATOM 669 C CA . PHE A 1 84 ? 1.476 2.118 7.782 1.00 94.75 84 PHE A CA 1
ATOM 670 C C . PHE A 1 84 ? 0.373 3.119 7.448 1.00 94.75 84 PHE A C 1
ATOM 672 O O . PHE A 1 84 ? -0.262 3.689 8.333 1.00 94.75 84 PHE A O 1
ATOM 679 N N . GLU A 1 85 ? 0.154 3.331 6.157 1.00 91.88 85 GLU A N 1
ATOM 680 C CA . GLU A 1 85 ? -0.894 4.225 5.653 1.00 91.88 85 GLU A CA 1
ATOM 681 C C . GLU A 1 85 ? -2.092 3.446 5.111 1.00 91.88 85 GLU A C 1
ATOM 683 O O . GLU A 1 85 ? -3.211 3.957 5.123 1.00 91.88 85 GLU A O 1
ATOM 688 N N . THR A 1 86 ? -1.861 2.201 4.687 1.00 92.19 86 THR A N 1
ATOM 689 C CA . THR A 1 86 ? -2.869 1.295 4.140 1.00 92.19 86 THR A CA 1
ATOM 690 C C . THR A 1 86 ? -2.769 -0.094 4.759 1.00 92.19 86 THR A C 1
ATOM 692 O O . THR A 1 86 ? -1.719 -0.492 5.274 1.00 92.19 86 THR A O 1
ATOM 695 N N . PHE A 1 87 ? -3.885 -0.818 4.735 1.00 95.50 87 PHE A N 1
ATOM 696 C CA . PHE A 1 87 ? -3.978 -2.202 5.181 1.00 95.50 87 PHE A CA 1
ATOM 697 C C . PHE A 1 87 ? -5.127 -2.920 4.463 1.00 95.50 87 PHE A C 1
ATOM 699 O O . PHE A 1 87 ? -6.080 -2.287 4.008 1.00 95.50 87 PHE A O 1
ATOM 706 N N . ASP A 1 88 ? -5.058 -4.246 4.446 1.00 94.12 88 ASP A N 1
ATOM 707 C CA . ASP A 1 88 ? -6.100 -5.129 3.932 1.00 94.12 88 ASP A CA 1
ATOM 708 C C . ASP A 1 88 ? -6.721 -5.934 5.074 1.00 94.12 88 ASP A C 1
ATOM 710 O O . ASP A 1 88 ? -6.019 -6.389 5.982 1.00 94.12 88 ASP A O 1
ATOM 714 N N . PHE A 1 89 ? -8.037 -6.151 5.029 1.00 94.81 89 PHE A N 1
ATOM 715 C CA . PHE A 1 89 ? -8.688 -7.110 5.920 1.00 94.81 89 PHE A CA 1
ATOM 716 C C . PHE A 1 89 ? -8.461 -8.537 5.415 1.00 94.81 89 PHE A C 1
ATOM 718 O O . PHE A 1 89 ? -8.710 -8.850 4.253 1.00 94.81 89 PHE A O 1
ATOM 725 N N . VAL A 1 90 ? -8.058 -9.425 6.321 1.00 93.38 90 VAL A N 1
ATOM 726 C CA . VAL A 1 90 ? -7.963 -10.865 6.073 1.00 93.38 90 VAL A CA 1
ATOM 727 C C . VAL A 1 90 ? -9.093 -11.541 6.841 1.00 93.38 90 VAL A C 1
ATOM 729 O O . VAL A 1 90 ? -9.109 -11.546 8.074 1.00 93.38 90 VAL A O 1
ATOM 732 N N . GLU A 1 91 ? -10.072 -12.057 6.093 1.00 88.38 91 GLU A N 1
ATOM 733 C CA . GLU A 1 91 ? -11.263 -12.751 6.612 1.00 88.38 91 GLU A CA 1
ATOM 734 C C . GLU A 1 91 ? -12.055 -11.951 7.674 1.00 88.38 91 GLU A C 1
ATOM 736 O O . GLU A 1 91 ? -12.691 -12.540 8.545 1.00 88.38 91 GLU A O 1
ATOM 741 N N . ASP A 1 92 ? -11.997 -10.611 7.639 1.00 85.50 92 ASP A N 1
ATOM 742 C CA . ASP A 1 92 ? -12.565 -9.699 8.656 1.00 85.50 92 ASP A CA 1
ATOM 743 C C . ASP A 1 92 ? -12.069 -9.963 10.108 1.00 85.50 92 ASP A C 1
ATOM 745 O O . ASP A 1 92 ? -12.608 -9.416 11.072 1.00 85.50 92 ASP A O 1
ATOM 749 N N . GLN A 1 93 ? -11.030 -10.788 10.297 1.00 91.19 93 GLN A N 1
ATOM 750 C CA . GLN A 1 93 ? -10.499 -11.178 11.615 1.00 91.19 93 GLN A CA 1
ATOM 751 C C . GLN A 1 93 ? -9.087 -10.664 11.879 1.00 91.19 93 GLN A C 1
ATOM 753 O O . GLN A 1 93 ? -8.692 -10.520 13.040 1.00 91.19 93 GLN A O 1
ATOM 758 N N . SER A 1 94 ? -8.347 -10.368 10.818 1.00 96.19 94 SER A N 1
ATOM 759 C CA . SER A 1 94 ? -6.989 -9.846 10.875 1.00 96.19 94 SER A CA 1
ATOM 760 C C . SER A 1 94 ? -6.834 -8.681 9.907 1.00 96.19 94 SER A C 1
ATOM 762 O O . SER A 1 94 ? -7.629 -8.508 8.983 1.00 96.19 94 SER A O 1
ATOM 764 N N . ILE A 1 95 ? -5.782 -7.899 10.111 1.00 97.56 95 ILE A N 1
ATOM 765 C CA . ILE A 1 95 ? -5.306 -6.925 9.132 1.00 97.56 95 ILE A CA 1
ATOM 766 C C . ILE A 1 95 ? -3.913 -7.310 8.659 1.00 97.56 95 ILE A C 1
ATOM 768 O O . ILE A 1 95 ? -3.085 -7.751 9.458 1.00 97.56 95 ILE A O 1
ATOM 772 N N . GLN A 1 96 ? -3.653 -7.109 7.374 1.00 96.69 96 GLN A N 1
ATOM 773 C CA . GLN A 1 96 ? -2.334 -7.216 6.772 1.00 96.69 96 GLN A CA 1
ATOM 774 C C . GLN A 1 96 ? -1.878 -5.830 6.325 1.00 96.69 96 GLN A C 1
ATOM 776 O O . GLN A 1 96 ? -2.637 -5.094 5.703 1.00 96.69 96 GLN A O 1
ATOM 781 N N . PHE A 1 97 ? -0.644 -5.462 6.650 1.00 95.56 97 PHE A N 1
ATOM 782 C CA . PHE A 1 97 ? -0.071 -4.177 6.258 1.00 95.56 97 PHE A CA 1
ATOM 783 C C . PHE A 1 97 ? 1.436 -4.281 6.059 1.00 95.56 97 PHE A C 1
ATOM 785 O O . PHE A 1 97 ? 2.084 -5.262 6.442 1.00 95.56 97 PHE A O 1
ATOM 792 N N . HIS A 1 98 ? 1.996 -3.230 5.472 1.00 93.62 98 HIS A N 1
ATOM 793 C CA . HIS A 1 98 ? 3.413 -3.127 5.169 1.00 93.62 98 HIS A CA 1
ATOM 794 C C . HIS A 1 98 ? 4.057 -2.003 5.972 1.00 93.62 98 HIS A C 1
ATOM 796 O O . HIS A 1 98 ? 3.483 -0.927 6.120 1.00 93.62 98 HIS A O 1
ATOM 802 N N . THR A 1 99 ? 5.264 -2.252 6.478 1.00 90.94 99 THR A N 1
ATOM 803 C CA . THR A 1 99 ? 6.113 -1.210 7.067 1.00 90.94 99 THR A CA 1
ATOM 804 C C . THR A 1 99 ? 7.297 -0.973 6.141 1.00 90.94 99 THR A C 1
ATOM 806 O O . THR A 1 99 ? 8.214 -1.798 6.081 1.00 90.94 99 THR A O 1
ATOM 809 N N . GLY A 1 100 ? 7.266 0.139 5.404 1.00 83.50 100 GLY A N 1
ATOM 810 C CA . GLY A 1 100 ? 8.152 0.350 4.256 1.00 83.50 100 GLY A CA 1
ATOM 811 C C . GLY A 1 100 ? 7.898 -0.667 3.133 1.00 83.50 100 GLY A C 1
ATOM 812 O O . GLY A 1 100 ? 6.874 -1.342 3.115 1.00 83.50 100 GLY A O 1
ATOM 813 N N . ASP A 1 101 ? 8.857 -0.808 2.216 1.00 73.88 101 ASP A N 1
ATOM 814 C CA . ASP A 1 101 ? 8.691 -1.629 1.001 1.00 73.88 101 ASP A CA 1
ATOM 815 C C . ASP A 1 101 ? 9.097 -3.106 1.169 1.00 73.88 101 ASP A C 1
ATOM 817 O O . ASP A 1 101 ? 9.053 -3.886 0.218 1.00 73.88 101 ASP A O 1
ATOM 821 N N . SER A 1 102 ? 9.577 -3.497 2.352 1.00 81.31 102 SER A N 1
ATOM 822 C CA . SER A 1 102 ? 10.316 -4.755 2.531 1.00 81.31 102 SER A CA 1
ATOM 823 C C . SER A 1 102 ? 9.810 -5.641 3.660 1.00 81.31 102 SER A C 1
ATOM 825 O O . SER A 1 102 ? 10.324 -6.748 3.826 1.00 81.31 102 SER A O 1
ATOM 827 N N . ILE A 1 103 ? 8.826 -5.193 4.441 1.00 91.62 103 ILE A N 1
ATOM 828 C CA . ILE A 1 103 ? 8.333 -5.937 5.599 1.00 91.62 103 ILE A CA 1
ATOM 829 C C . ILE A 1 103 ? 6.812 -5.965 5.583 1.00 91.62 103 ILE A C 1
ATOM 831 O O . ILE A 1 103 ? 6.161 -4.921 5.530 1.00 91.62 103 ILE A O 1
ATOM 835 N N . ARG A 1 104 ? 6.266 -7.173 5.699 1.00 94.75 104 ARG A N 1
ATOM 836 C CA . ARG A 1 104 ? 4.845 -7.437 5.892 1.00 94.75 104 ARG A CA 1
ATOM 837 C C . ARG A 1 104 ? 4.567 -7.862 7.327 1.00 94.75 104 ARG A C 1
ATOM 839 O O . ARG A 1 104 ? 5.342 -8.612 7.925 1.00 94.75 104 ARG A O 1
ATOM 846 N N . TRP A 1 105 ? 3.424 -7.425 7.830 1.00 96.94 105 TRP A N 1
ATOM 847 C CA . TRP A 1 105 ? 2.864 -7.835 9.107 1.00 96.94 105 TRP A CA 1
ATOM 848 C C . TRP A 1 105 ? 1.434 -8.311 8.922 1.00 96.94 105 TRP A C 1
ATOM 850 O O . TRP A 1 105 ? 0.706 -7.806 8.067 1.00 96.94 105 TRP A O 1
ATOM 860 N N . GLU A 1 106 ? 1.024 -9.247 9.768 1.00 97.56 106 GLU A N 1
ATOM 861 C CA . GLU A 1 106 ? -0.374 -9.627 9.917 1.00 97.56 106 GLU A CA 1
ATOM 862 C C . GLU A 1 106 ? -0.746 -9.595 11.397 1.00 97.56 106 GLU A C 1
ATOM 864 O O . GLU A 1 106 ? -0.082 -10.219 12.222 1.00 97.56 106 GLU A O 1
ATOM 869 N N . CYS A 1 107 ? -1.795 -8.862 11.756 1.00 97.81 107 CYS A N 1
ATOM 870 C CA . CYS A 1 107 ? -2.245 -8.738 13.136 1.00 97.81 107 CYS A CA 1
ATOM 871 C C . CYS A 1 107 ? -3.697 -9.188 13.273 1.00 97.81 107 CYS A C 1
ATOM 873 O O . CYS A 1 107 ? -4.588 -8.639 12.630 1.00 97.81 107 CYS A O 1
ATOM 875 N N . SER A 1 108 ? -3.941 -10.141 14.172 1.00 97.56 108 SER A N 1
ATOM 876 C CA . SER A 1 108 ? -5.295 -10.557 14.554 1.00 97.56 108 SER A CA 1
ATOM 877 C C . SER A 1 108 ? -5.990 -9.452 15.345 1.00 97.56 108 SER A C 1
ATOM 879 O O . SER A 1 108 ? -5.461 -8.992 16.359 1.00 97.56 108 SER A O 1
ATOM 881 N N . LEU A 1 109 ? -7.200 -9.072 14.936 1.00 96.44 109 LEU A N 1
ATOM 882 C CA . LEU A 1 109 ? -8.039 -8.080 15.616 1.00 96.44 109 LEU A CA 1
ATOM 883 C C . LEU A 1 109 ? -8.817 -8.667 16.805 1.00 96.44 109 LEU A C 1
ATOM 885 O O . LEU A 1 109 ? -9.309 -7.926 17.655 1.00 96.44 109 LEU A O 1
ATOM 889 N N . ALA A 1 110 ? -8.926 -9.995 16.903 1.00 94.69 110 ALA A N 1
ATOM 890 C CA . ALA A 1 110 ? -9.583 -10.655 18.032 1.00 94.69 110 ALA A CA 1
ATOM 891 C C . ALA A 1 110 ? -8.650 -10.757 19.250 1.00 94.69 110 ALA A C 1
ATOM 893 O O . ALA A 1 110 ? -9.022 -10.410 20.376 1.00 94.69 110 ALA A O 1
ATOM 894 N N . SER A 1 111 ? -7.417 -11.222 19.026 1.00 95.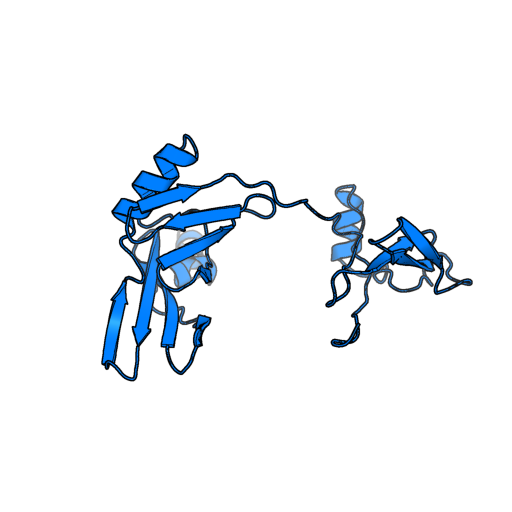75 111 SER A N 1
ATOM 895 C CA . SER A 1 111 ? -6.414 -11.425 20.079 1.00 95.75 111 SER A CA 1
ATOM 896 C C . SER A 1 111 ? -5.441 -10.259 20.229 1.00 95.75 111 SER A C 1
ATOM 898 O O . SER A 1 111 ? -4.810 -10.164 21.280 1.00 95.75 111 SER A O 1
ATOM 900 N N . TYR A 1 112 ? -5.340 -9.367 19.236 1.00 96.81 112 TYR A N 1
ATOM 901 C CA . TYR A 1 112 ? -4.295 -8.340 19.150 1.00 96.81 112 TYR A CA 1
ATOM 902 C C . TYR A 1 112 ? -2.909 -8.966 19.291 1.00 96.81 112 TYR A C 1
ATOM 904 O O . TYR A 1 112 ? -2.142 -8.677 20.205 1.00 96.81 112 TYR A O 1
ATOM 912 N N . THR A 1 113 ? -2.622 -9.886 18.375 1.00 97.00 113 THR A N 1
ATOM 913 C CA . THR A 1 113 ? -1.324 -10.549 18.234 1.00 97.00 113 THR A CA 1
ATOM 914 C C . THR A 1 113 ? -0.841 -10.351 16.810 1.00 97.00 113 THR A C 1
ATOM 916 O O . THR A 1 113 ? -1.573 -10.683 15.878 1.00 97.00 113 THR A O 1
ATOM 919 N N . CYS A 1 114 ? 0.373 -9.830 16.658 1.00 97.06 114 CYS A N 1
ATOM 920 C CA . CYS A 1 114 ? 0.994 -9.580 15.364 1.00 97.06 114 CYS A CA 1
ATOM 921 C C . CYS A 1 114 ? 2.022 -10.666 15.034 1.00 97.06 114 CYS A C 1
ATOM 923 O O . CYS A 1 114 ? 2.835 -11.035 15.882 1.00 97.06 114 CYS A O 1
ATOM 925 N N . ALA A 1 115 ? 1.968 -11.165 13.804 1.00 95.75 115 ALA A N 1
ATOM 926 C CA . ALA A 1 115 ? 2.921 -12.075 13.195 1.00 95.75 115 ALA A CA 1
ATOM 927 C C . ALA A 1 115 ? 3.766 -11.323 12.153 1.00 95.75 115 ALA A C 1
ATOM 929 O O . ALA A 1 115 ? 3.271 -10.429 11.463 1.00 95.75 115 ALA A O 1
ATOM 930 N N . GLY A 1 116 ? 5.045 -11.687 12.075 1.00 92.50 116 GLY A N 1
ATOM 931 C CA . GLY A 1 116 ? 6.082 -10.993 11.314 1.00 92.50 116 GLY A CA 1
ATOM 932 C C . GLY A 1 116 ? 7.321 -10.722 12.185 1.00 92.50 116 GLY A C 1
ATOM 933 O O . GLY A 1 116 ? 7.410 -11.257 13.296 1.00 92.50 116 GLY A O 1
ATOM 934 N N . PRO A 1 117 ? 8.283 -9.912 11.713 1.00 92.06 117 PRO A N 1
ATOM 935 C CA . PRO A 1 117 ? 8.318 -9.300 10.386 1.00 92.06 117 PRO A CA 1
ATOM 936 C C . PRO A 1 117 ? 8.543 -10.364 9.309 1.00 92.06 11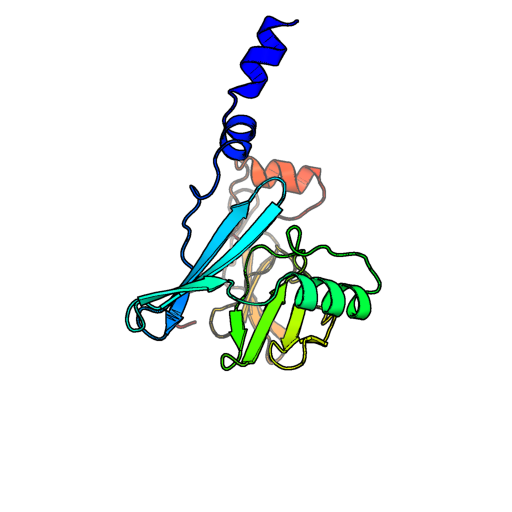7 PRO A C 1
ATOM 938 O O . PRO A 1 117 ? 9.535 -11.090 9.360 1.00 92.06 117 PRO A O 1
ATOM 941 N N . ASP A 1 118 ? 7.650 -10.434 8.322 1.00 89.88 118 ASP A N 1
ATOM 942 C CA . ASP A 1 118 ? 7.844 -11.268 7.136 1.00 89.88 118 ASP A CA 1
ATOM 943 C C . ASP A 1 118 ? 8.577 -10.437 6.074 1.00 89.88 118 ASP A C 1
ATOM 945 O O . ASP A 1 118 ? 8.006 -9.463 5.568 1.00 89.88 118 ASP A O 1
ATOM 949 N N . PRO A 1 119 ? 9.824 -10.778 5.703 1.00 86.50 119 PRO A N 1
ATOM 950 C CA . PRO A 1 119 ? 10.527 -10.058 4.656 1.00 86.50 119 PRO A CA 1
ATOM 951 C C . PRO A 1 119 ? 9.824 -10.271 3.318 1.00 86.50 119 PRO A C 1
ATOM 953 O O . PRO A 1 119 ? 9.679 -11.404 2.851 1.00 86.50 119 PRO A O 1
ATOM 956 N N . ILE A 1 120 ? 9.439 -9.179 2.668 1.00 80.56 120 ILE A N 1
ATOM 957 C CA . ILE A 1 120 ? 9.038 -9.216 1.268 1.00 80.56 120 ILE A CA 1
ATOM 958 C C . ILE A 1 120 ? 10.317 -9.206 0.438 1.00 80.56 120 ILE A C 1
ATOM 960 O O . ILE A 1 120 ? 11.181 -8.352 0.661 1.00 80.56 120 ILE A O 1
ATOM 964 N N . PRO A 1 121 ? 10.464 -10.120 -0.535 1.00 71.75 121 PRO A N 1
ATOM 965 C CA . PRO A 1 121 ? 11.534 -10.025 -1.510 1.00 71.75 121 PRO A CA 1
ATOM 966 C C . PRO A 1 121 ? 11.461 -8.665 -2.212 1.00 71.75 121 PRO A C 1
ATOM 968 O O . PRO A 1 121 ? 10.589 -8.440 -3.052 1.00 71.75 121 PRO A O 1
ATOM 971 N N . VAL A 1 122 ? 12.376 -7.758 -1.862 1.00 67.62 122 VAL A N 1
ATOM 972 C CA . VAL A 1 122 ? 12.523 -6.474 -2.548 1.00 67.62 122 VAL A CA 1
ATOM 973 C C . VAL A 1 122 ? 12.931 -6.793 -3.976 1.00 67.62 122 VAL A C 1
ATOM 975 O O . VAL A 1 122 ? 14.048 -7.249 -4.234 1.00 67.62 122 VAL A O 1
ATOM 978 N N . ARG A 1 123 ? 12.000 -6.615 -4.912 1.00 69.56 123 ARG A N 1
ATOM 979 C CA . ARG A 1 123 ? 12.313 -6.789 -6.325 1.00 69.56 123 ARG A CA 1
ATOM 980 C C . ARG A 1 123 ? 13.149 -5.592 -6.770 1.00 69.56 123 ARG A C 1
ATOM 982 O O . ARG A 1 123 ? 12.811 -4.463 -6.408 1.00 69.56 123 ARG A O 1
ATOM 989 N N . PRO A 1 124 ? 14.226 -5.806 -7.541 1.00 76.12 124 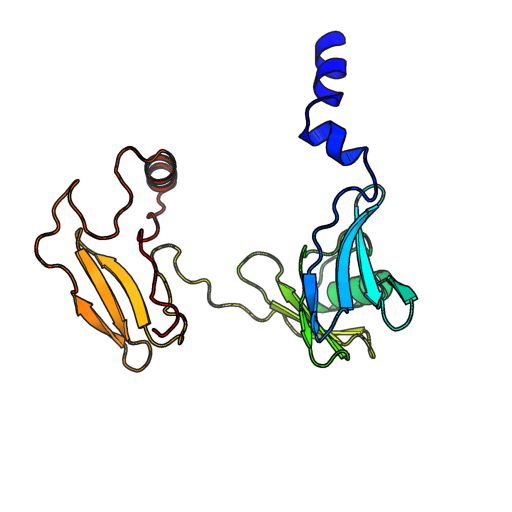PRO A N 1
ATOM 990 C CA . PRO A 1 124 ? 14.959 -4.701 -8.132 1.00 76.12 124 PRO A CA 1
ATOM 991 C C . PRO A 1 124 ? 13.982 -3.799 -8.887 1.00 76.12 124 PRO A C 1
ATOM 993 O O . PRO A 1 124 ? 13.169 -4.285 -9.671 1.00 76.12 124 PRO A O 1
ATOM 996 N N . ASN A 1 125 ? 14.063 -2.482 -8.687 1.00 79.50 125 ASN A N 1
ATOM 997 C CA . ASN A 1 125 ? 13.217 -1.546 -9.434 1.00 79.50 125 ASN A CA 1
ATOM 998 C C . ASN A 1 125 ? 13.461 -1.648 -10.956 1.00 79.50 125 ASN A C 1
ATOM 1000 O O . ASN A 1 125 ? 12.623 -1.239 -11.748 1.00 79.50 125 ASN A O 1
ATOM 1004 N N . THR A 1 126 ? 14.571 -2.255 -11.375 1.00 87.00 126 THR A N 1
ATOM 1005 C CA . THR A 1 126 ? 14.916 -2.580 -12.765 1.00 87.00 126 THR A CA 1
ATOM 1006 C C . THR A 1 126 ? 14.122 -3.747 -13.363 1.00 87.00 126 THR A C 1
ATOM 1008 O O . THR A 1 126 ? 14.307 -4.086 -14.531 1.00 87.00 126 THR A O 1
ATOM 1011 N N . GLU A 1 127 ? 13.215 -4.352 -12.597 1.00 89.81 127 GLU A N 1
ATOM 1012 C CA . GLU A 1 127 ? 12.399 -5.488 -13.012 1.00 89.81 127 GLU A CA 1
ATOM 1013 C C . GLU A 1 127 ? 10.893 -5.161 -12.925 1.00 89.81 127 GLU A C 1
ATOM 1015 O O . GLU A 1 127 ? 10.437 -4.351 -12.110 1.00 89.81 127 GLU A O 1
ATOM 1020 N N . ARG A 1 128 ? 10.089 -5.782 -13.796 1.00 90.31 128 ARG A N 1
ATOM 1021 C CA . ARG A 1 128 ? 8.621 -5.664 -13.820 1.00 90.31 128 ARG A CA 1
ATOM 1022 C C . ARG A 1 128 ? 7.974 -7.038 -13.938 1.00 90.31 128 ARG A C 1
ATOM 1024 O O . ARG A 1 128 ? 8.110 -7.694 -14.967 1.00 90.31 128 ARG A O 1
ATOM 1031 N N . LEU A 1 129 ? 7.258 -7.459 -12.900 1.00 89.69 129 LEU A N 1
ATOM 1032 C CA . LEU A 1 129 ? 6.524 -8.726 -12.867 1.00 89.69 129 LEU A CA 1
ATOM 1033 C C . LEU A 1 129 ? 5.278 -8.665 -13.766 1.00 89.69 129 LEU A C 1
ATOM 1035 O O . LEU A 1 129 ? 4.623 -7.622 -13.817 1.00 89.69 129 LEU A O 1
ATOM 1039 N N . SER A 1 130 ? 4.962 -9.758 -14.458 1.00 91.25 130 SER A N 1
ATOM 1040 C CA . SER A 1 130 ? 3.680 -9.938 -15.141 1.00 91.25 130 SER A CA 1
ATOM 1041 C C . SER A 1 130 ? 2.523 -10.050 -14.136 1.00 91.25 130 SER A C 1
ATOM 1043 O O . SER A 1 130 ? 2.744 -10.481 -13.001 1.00 91.25 130 SER A O 1
ATOM 1045 N N . PRO A 1 131 ? 1.290 -9.674 -14.514 1.00 86.75 131 PRO A N 1
ATOM 1046 C CA . PRO A 1 131 ? 0.114 -9.822 -13.656 1.00 86.75 131 PRO A CA 1
ATOM 1047 C C . PRO A 1 131 ? -0.091 -11.248 -13.127 1.00 86.75 131 PRO A C 1
ATOM 1049 O O . PRO A 1 131 ? -0.414 -11.418 -11.953 1.00 86.75 131 PRO A O 1
ATOM 1052 N N . ASP A 1 132 ? 0.162 -12.268 -13.952 1.00 85.94 132 ASP A N 1
ATOM 1053 C CA . ASP A 1 132 ? 0.084 -13.684 -13.570 1.00 85.94 132 ASP A CA 1
ATOM 1054 C C . ASP A 1 132 ? 1.236 -14.175 -12.668 1.00 85.94 132 ASP A C 1
ATOM 1056 O O . ASP A 1 132 ? 1.214 -15.307 -12.176 1.00 85.94 132 ASP A O 1
ATOM 1060 N N . GLY A 1 133 ? 2.256 -13.342 -12.442 1.00 87.75 133 GLY A N 1
ATOM 1061 C CA . GLY A 1 133 ? 3.408 -13.657 -11.607 1.00 87.75 133 GLY A CA 1
ATOM 1062 C C . GLY A 1 133 ? 4.400 -14.659 -12.203 1.00 87.75 133 GLY A C 1
ATOM 1063 O O . GLY A 1 133 ? 5.274 -15.125 -11.471 1.00 87.75 133 GLY A O 1
ATOM 1064 N N . ARG A 1 134 ? 4.306 -15.001 -13.494 1.00 91.12 134 ARG A N 1
ATOM 1065 C CA . ARG A 1 134 ? 5.156 -16.016 -14.148 1.00 91.12 134 ARG A CA 1
ATOM 1066 C C . ARG A 1 134 ? 6.360 -15.441 -14.879 1.00 91.12 134 ARG A C 1
ATOM 1068 O O . ARG A 1 134 ? 7.348 -16.150 -15.072 1.00 91.12 134 ARG A O 1
ATOM 1075 N N . TRP A 1 135 ? 6.310 -14.171 -15.272 1.00 93.25 135 TRP A N 1
ATOM 1076 C CA . TRP A 1 135 ? 7.348 -13.522 -16.066 1.00 93.25 135 TRP A CA 1
ATOM 1077 C C . TRP A 1 135 ? 7.867 -12.257 -15.403 1.00 93.25 135 TRP A C 1
ATOM 1079 O O . TRP A 1 135 ? 7.134 -11.498 -14.781 1.00 93.25 135 TRP A O 1
ATOM 1089 N N . VAL A 1 136 ? 9.151 -11.982 -15.592 1.00 94.00 136 VAL A N 1
ATOM 1090 C CA . VAL A 1 136 ? 9.770 -10.710 -15.223 1.00 94.00 136 VAL A CA 1
ATOM 1091 C C . VAL A 1 136 ? 10.340 -10.058 -16.468 1.00 94.00 136 VAL A C 1
ATOM 1093 O O . VAL A 1 136 ? 11.194 -10.648 -17.121 1.00 94.00 136 VAL A O 1
ATOM 1096 N N . ALA A 1 137 ? 9.901 -8.844 -16.787 1.00 94.38 137 ALA A N 1
ATOM 1097 C CA . ALA A 1 137 ? 10.485 -8.020 -17.834 1.00 94.38 137 ALA A CA 1
ATOM 1098 C C . ALA A 1 137 ? 11.574 -7.105 -17.268 1.00 94.38 137 ALA A C 1
ATOM 1100 O O . ALA A 1 137 ? 11.430 -6.548 -16.179 1.00 94.38 137 ALA A O 1
ATOM 1101 N N . PHE A 1 138 ? 12.654 -6.945 -18.023 1.00 93.94 138 PHE A N 1
ATOM 1102 C CA . PHE A 1 138 ? 13.797 -6.104 -17.674 1.00 93.94 138 PHE A CA 1
ATOM 1103 C C . PHE A 1 138 ? 14.529 -5.661 -18.943 1.00 93.94 138 PHE A C 1
ATOM 1105 O O . PHE A 1 138 ? 14.304 -6.204 -20.029 1.00 93.94 138 PHE A O 1
ATOM 1112 N N . THR A 1 139 ? 15.416 -4.678 -18.818 1.00 93.00 139 THR A N 1
ATOM 1113 C CA . THR A 1 139 ? 16.277 -4.237 -19.919 1.00 93.00 139 THR A CA 1
ATOM 1114 C C . THR A 1 139 ? 17.702 -4.735 -19.729 1.00 93.00 139 THR A C 1
ATOM 1116 O O . THR A 1 139 ? 18.222 -4.823 -18.619 1.00 93.00 139 THR A O 1
ATOM 1119 N N . ARG A 1 140 ? 18.353 -5.099 -20.834 1.00 92.12 140 ARG A N 1
ATOM 1120 C CA . ARG A 1 140 ? 19.778 -5.447 -20.861 1.00 92.12 140 ARG A CA 1
ATOM 1121 C C . ARG A 1 140 ? 20.351 -5.050 -22.210 1.00 92.12 140 ARG A C 1
ATOM 1123 O O . ARG A 1 140 ? 19.858 -5.512 -23.241 1.00 92.12 140 ARG A O 1
ATOM 1130 N N . ASN A 1 141 ? 21.409 -4.238 -22.185 1.00 91.56 141 ASN A N 1
ATOM 1131 C CA . ASN A 1 141 ? 22.076 -3.701 -23.375 1.00 91.56 141 ASN A CA 1
ATOM 1132 C C . ASN A 1 141 ? 21.069 -3.069 -24.351 1.00 91.56 141 ASN A C 1
ATOM 1134 O O . ASN A 1 141 ? 20.951 -3.537 -25.480 1.00 91.56 141 ASN A O 1
ATOM 1138 N N . GLU A 1 142 ? 20.284 -2.092 -23.885 1.00 92.31 142 GLU A N 1
ATOM 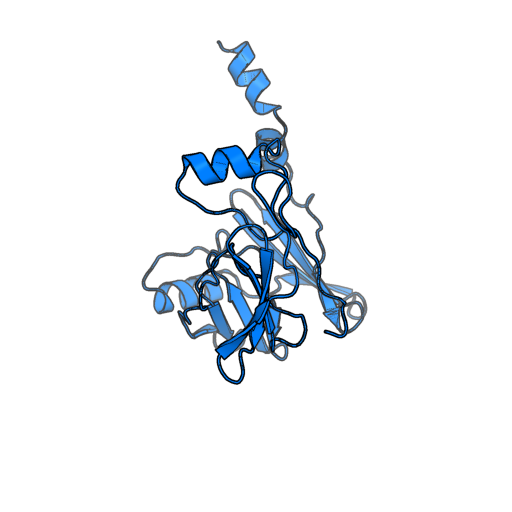1139 C CA . GLU A 1 142 ? 19.284 -1.355 -24.689 1.00 92.31 142 GLU A CA 1
ATOM 1140 C C . GLU A 1 142 ? 18.144 -2.204 -25.270 1.00 92.31 142 GLU A C 1
ATOM 1142 O O . GLU A 1 142 ? 17.332 -1.737 -26.065 1.00 92.31 142 GLU A O 1
ATOM 1147 N N . ASN A 1 143 ? 18.044 -3.469 -24.872 1.00 94.69 143 ASN A N 1
ATOM 1148 C CA . ASN A 1 143 ? 17.040 -4.383 -25.383 1.00 94.69 143 ASN A CA 1
ATOM 1149 C C . ASN A 1 143 ? 16.110 -4.862 -24.279 1.00 94.69 143 ASN A C 1
ATOM 1151 O O . ASN A 1 143 ? 16.518 -4.987 -23.124 1.00 94.69 143 ASN A O 1
ATOM 1155 N N . LEU A 1 144 ? 14.871 -5.158 -24.662 1.00 95.06 144 LEU A N 1
ATOM 1156 C CA . LEU A 1 144 ? 13.854 -5.715 -23.788 1.00 95.06 144 LEU A CA 1
ATOM 1157 C C . LEU A 1 144 ? 14.037 -7.230 -23.674 1.00 95.06 144 LEU A C 1
ATOM 1159 O O . LEU A 1 144 ? 14.172 -7.937 -24.677 1.00 95.06 144 LEU A O 1
ATOM 1163 N N . TRP A 1 145 ? 13.998 -7.727 -22.444 1.00 96.25 145 TRP A N 1
ATOM 1164 C CA . TRP A 1 145 ? 14.078 -9.140 -22.105 1.00 96.25 145 TRP A CA 1
ATOM 1165 C C . TRP A 1 145 ? 12.930 -9.526 -21.186 1.00 96.25 145 TRP A C 1
ATOM 1167 O O . TRP A 1 145 ? 12.388 -8.694 -20.458 1.00 96.25 145 TRP A O 1
ATOM 1177 N N . ILE A 1 146 ? 12.595 -10.811 -21.200 1.00 96.12 146 ILE A N 1
ATOM 1178 C CA . ILE A 1 146 ? 11.744 -11.437 -20.195 1.00 96.12 146 ILE A CA 1
ATOM 1179 C C . ILE A 1 146 ? 12.449 -12.652 -19.600 1.00 96.12 146 ILE A C 1
ATOM 1181 O O . ILE A 1 146 ? 13.201 -13.335 -20.293 1.00 96.12 146 ILE A O 1
ATOM 1185 N N . ARG A 1 147 ? 12.190 -12.940 -18.329 1.00 95.69 147 ARG A N 1
ATOM 1186 C CA . ARG A 1 147 ? 12.657 -14.132 -17.617 1.00 95.69 147 ARG A CA 1
ATOM 1187 C C . ARG A 1 147 ? 11.463 -14.884 -17.052 1.00 95.69 147 ARG A C 1
ATOM 1189 O O . ARG A 1 147 ? 10.622 -14.276 -16.398 1.00 95.69 147 ARG A O 1
ATOM 1196 N N . SER A 1 148 ? 11.407 -16.185 -17.300 1.00 94.25 148 SER A N 1
ATOM 1197 C CA . SER A 1 148 ? 10.457 -17.095 -16.659 1.00 94.25 148 SER A CA 1
ATOM 1198 C C . SER A 1 148 ? 10.838 -17.286 -15.190 1.00 94.25 148 SER A C 1
ATOM 1200 O O . SER A 1 148 ? 12.006 -17.520 -14.877 1.00 94.25 148 SER A O 1
ATOM 1202 N N . LEU A 1 149 ? 9.870 -17.176 -14.282 1.00 89.94 149 LEU A N 1
ATOM 1203 C CA . LEU A 1 149 ? 10.063 -17.457 -12.856 1.00 89.94 149 LEU A CA 1
ATOM 120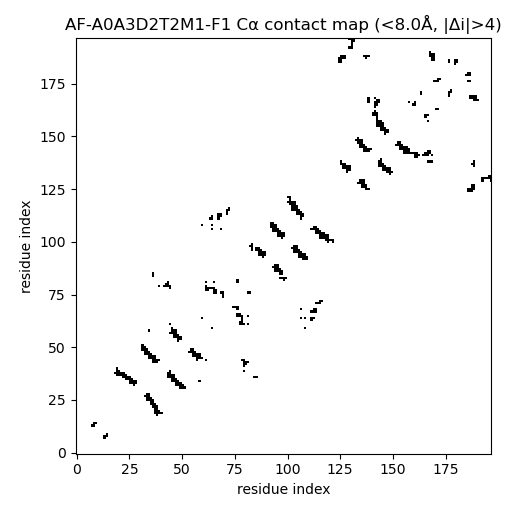4 C C . LEU A 1 149 ? 9.926 -18.946 -12.514 1.00 89.94 149 LEU A C 1
ATOM 1206 O O . LEU A 1 149 ? 10.345 -19.345 -11.430 1.00 89.94 149 LEU A O 1
ATOM 1210 N N . ASP A 1 150 ? 9.408 -19.759 -13.439 1.00 90.06 150 ASP A N 1
ATOM 1211 C CA . ASP A 1 150 ? 9.267 -21.208 -13.259 1.00 90.06 150 ASP A CA 1
ATOM 1212 C C . ASP A 1 150 ? 10.634 -21.920 -13.351 1.00 90.06 150 ASP A C 1
ATOM 1214 O O . ASP A 1 150 ? 10.934 -22.822 -12.569 1.00 90.06 150 ASP A O 1
ATOM 1218 N N . ASP A 1 151 ? 11.476 -21.515 -14.307 1.00 92.25 151 ASP A N 1
ATOM 1219 C CA . ASP A 1 151 ? 12.743 -22.184 -14.648 1.00 92.25 151 ASP A CA 1
ATOM 1220 C C . ASP A 1 151 ? 13.941 -21.230 -14.819 1.00 92.25 151 ASP A C 1
ATOM 1222 O O . ASP A 1 151 ? 15.067 -21.680 -15.043 1.00 92.25 151 ASP A O 1
ATOM 1226 N N . GLY A 1 152 ? 13.728 -19.916 -14.706 1.00 91.94 152 GLY A N 1
ATOM 1227 C CA . GLY A 1 152 ? 14.773 -18.907 -14.882 1.00 91.94 152 GLY A CA 1
ATOM 1228 C C . GLY A 1 152 ? 15.167 -18.651 -16.338 1.00 91.94 152 GLY A C 1
ATOM 1229 O O . GLY A 1 152 ? 16.118 -17.902 -16.572 1.00 91.94 152 GLY A O 1
ATOM 1230 N N . ALA A 1 153 ? 14.481 -19.244 -17.321 1.00 95.75 153 ALA A N 1
ATOM 1231 C CA . ALA A 1 153 ? 14.829 -19.084 -18.727 1.00 95.75 153 ALA A CA 1
ATOM 1232 C C . ALA A 1 153 ? 14.606 -17.637 -19.194 1.00 95.75 153 ALA A C 1
ATOM 1234 O O . ALA A 1 153 ? 13.524 -17.070 -19.032 1.00 95.75 153 ALA A O 1
ATOM 1235 N N . GLU A 1 154 ? 15.631 -17.041 -19.804 1.00 96.94 154 GLU A N 1
ATOM 1236 C CA . GLU A 1 154 ? 15.573 -15.684 -20.345 1.00 96.94 154 GLU A CA 1
ATOM 1237 C C . GLU A 1 154 ? 15.317 -15.695 -21.855 1.00 96.94 154 GLU A C 1
ATOM 1239 O O . GLU A 1 154 ? 15.911 -16.472 -22.606 1.00 96.94 154 GLU A O 1
ATOM 1244 N N . ARG A 1 155 ? 14.460 -14.783 -22.315 1.00 95.88 155 ARG A N 1
ATOM 1245 C CA . ARG A 1 155 ? 14.156 -14.559 -23.726 1.00 95.88 155 ARG A CA 1
ATOM 1246 C C . ARG A 1 155 ? 14.289 -13.082 -24.060 1.00 95.88 155 ARG A C 1
ATOM 1248 O O . ARG A 1 155 ? 13.652 -12.230 -23.445 1.00 95.88 155 ARG A O 1
ATOM 1255 N N . ARG A 1 156 ? 15.084 -12.794 -25.084 1.00 97.06 156 ARG A N 1
ATOM 1256 C CA . ARG A 1 156 ? 15.208 -11.464 -25.678 1.00 97.06 156 ARG A CA 1
ATOM 1257 C C . ARG A 1 156 ? 13.982 -11.170 -26.552 1.00 97.06 156 ARG A C 1
ATOM 1259 O O . ARG A 1 156 ? 13.568 -12.036 -27.321 1.00 97.06 156 ARG A O 1
ATOM 1266 N N . LEU A 1 157 ? 13.389 -9.983 -26.411 1.00 96.12 157 LEU A N 1
ATOM 1267 C CA . LEU A 1 157 ? 12.217 -9.537 -27.182 1.00 96.12 157 LEU A CA 1
ATOM 1268 C C . LEU A 1 157 ? 12.560 -8.531 -28.285 1.00 96.12 157 LEU A C 1
ATOM 1270 O O . LEU A 1 157 ? 11.845 -8.476 -29.281 1.00 96.12 157 LEU A O 1
ATOM 1274 N N . SER A 1 158 ? 13.633 -7.759 -28.120 1.00 96.38 158 SER A N 1
ATOM 1275 C CA . SER A 1 158 ? 14.136 -6.817 -29.127 1.00 96.38 158 SER A CA 1
ATOM 1276 C C . SER A 1 158 ? 15.608 -7.081 -29.423 1.00 96.38 158 SER A C 1
ATOM 1278 O O . SER A 1 158 ? 16.341 -7.507 -28.527 1.00 96.38 158 SER A O 1
ATOM 1280 N N . GLU A 1 159 ? 16.057 -6.830 -30.655 1.00 96.19 159 GLU A N 1
ATOM 1281 C CA . GLU A 1 159 ? 17.415 -7.200 -31.080 1.00 96.19 159 GLU A CA 1
ATOM 1282 C C . GLU A 1 159 ? 18.320 -6.049 -31.524 1.00 96.19 159 GLU A C 1
ATOM 1284 O O . GLU A 1 159 ? 19.545 -6.199 -31.510 1.00 96.19 159 GLU A O 1
ATOM 1289 N N . ASP A 1 160 ? 17.735 -4.912 -31.866 1.00 95.69 160 ASP A N 1
ATOM 1290 C CA . ASP A 1 160 ? 18.374 -3.768 -32.512 1.00 95.69 160 ASP A CA 1
ATOM 1291 C C . ASP A 1 160 ? 18.457 -2.527 -31.612 1.00 95.69 160 ASP A C 1
ATOM 1293 O O . ASP A 1 160 ? 18.789 -1.450 -32.092 1.00 95.69 160 ASP A O 1
ATOM 1297 N N . GLY A 1 161 ? 18.188 -2.668 -30.310 1.00 92.44 161 GLY A N 1
ATOM 1298 C CA . GLY A 1 161 ? 18.359 -1.573 -29.360 1.00 92.44 161 GLY A CA 1
ATOM 1299 C C . GLY A 1 161 ? 19.816 -1.112 -29.283 1.00 92.44 161 GLY A C 1
ATOM 1300 O O . GLY A 1 161 ? 20.719 -1.935 -29.099 1.00 92.44 161 GLY A O 1
ATOM 1301 N N . GLU A 1 162 ? 20.016 0.198 -29.394 1.00 92.50 162 GLU A N 1
ATOM 1302 C CA . GLU A 1 162 ? 21.302 0.892 -29.297 1.00 92.50 162 GLU A CA 1
ATOM 1303 C C . GLU A 1 162 ? 21.1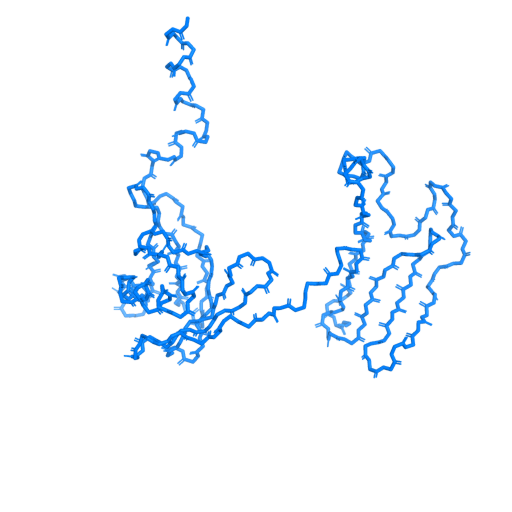98 2.100 -28.353 1.00 92.50 162 GLU A C 1
ATOM 1305 O O . GLU A 1 162 ? 20.105 2.477 -27.933 1.00 92.50 162 GLU A O 1
ATOM 1310 N N . GLU A 1 163 ? 22.337 2.688 -27.978 1.00 87.50 163 GLU A N 1
ATOM 1311 C CA . GLU A 1 163 ? 22.390 3.835 -27.058 1.00 87.50 163 GLU A CA 1
ATOM 1312 C C . GLU A 1 163 ? 21.473 4.964 -27.559 1.00 87.50 163 GLU A C 1
ATOM 1314 O O . GLU A 1 163 ? 21.495 5.289 -28.743 1.00 87.50 163 GLU A O 1
ATOM 1319 N N . ASN A 1 164 ? 20.679 5.580 -26.676 1.00 83.94 164 ASN A N 1
ATOM 1320 C CA . ASN A 1 164 ? 19.602 6.538 -26.990 1.00 83.94 164 ASN A CA 1
ATOM 1321 C C . ASN A 1 164 ? 18.377 5.988 -27.754 1.00 83.94 164 ASN A C 1
ATOM 1323 O O . ASN A 1 164 ? 17.369 6.694 -27.852 1.00 83.94 164 ASN A O 1
ATOM 1327 N N . PHE A 1 165 ? 18.418 4.760 -28.273 1.00 88.69 165 PHE A N 1
ATOM 1328 C CA . PHE A 1 165 ? 17.348 4.141 -29.070 1.00 88.69 165 PHE A CA 1
ATOM 1329 C C . PHE A 1 165 ? 16.983 2.743 -28.545 1.00 88.69 165 PHE A C 1
ATOM 1331 O O . PHE A 1 165 ? 16.678 1.826 -29.309 1.00 88.69 165 PHE A O 1
ATOM 1338 N N . GLY A 1 166 ? 17.029 2.571 -27.223 1.00 90.06 166 GLY A N 1
ATOM 1339 C CA . GLY A 1 166 ? 16.692 1.316 -26.569 1.00 90.06 166 GLY A CA 1
ATOM 1340 C C . GLY A 1 166 ? 15.192 1.037 -26.475 1.00 90.06 166 GLY A C 1
ATOM 1341 O O . GLY A 1 166 ? 14.338 1.925 -26.547 1.00 90.06 166 GLY A O 1
ATOM 1342 N N . TYR A 1 167 ? 14.863 -0.230 -26.246 1.00 92.44 167 TYR A N 1
ATOM 1343 C CA . TYR A 1 167 ? 13.496 -0.689 -26.013 1.00 92.44 167 TYR A CA 1
ATOM 1344 C C . TYR A 1 167 ? 13.196 -0.743 -24.522 1.00 92.44 167 TYR A C 1
ATOM 1346 O O . TYR A 1 167 ? 13.956 -1.327 -23.753 1.00 92.44 167 TYR A O 1
ATOM 1354 N N . ALA A 1 168 ? 12.052 -0.177 -24.127 1.00 91.75 168 ALA A N 1
ATOM 1355 C CA . ALA A 1 168 ? 11.618 -0.090 -22.733 1.00 91.75 168 ALA A CA 1
ATOM 1356 C C . ALA A 1 168 ? 12.658 0.556 -21.796 1.00 91.75 168 ALA A C 1
ATOM 1358 O O . ALA A 1 168 ? 12.670 0.272 -20.604 1.00 91.75 168 ALA A O 1
ATOM 1359 N N . VAL A 1 169 ? 13.515 1.439 -22.307 1.00 89.00 169 VAL A N 1
ATOM 1360 C CA . VAL A 1 169 ? 14.407 2.281 -21.499 1.00 89.00 169 VAL A CA 1
ATOM 1361 C C . VAL A 1 169 ? 13.764 3.655 -21.296 1.00 89.00 169 VAL A C 1
ATOM 1363 O O . VAL A 1 169 ? 13.004 4.110 -22.158 1.00 89.00 169 VAL A O 1
ATOM 1366 N N . PRO A 1 170 ? 14.002 4.341 -20.166 1.00 83.75 170 PRO A N 1
ATOM 1367 C CA . PRO A 1 170 ? 13.537 5.712 -20.022 1.00 83.75 170 PRO A CA 1
ATOM 1368 C C . PRO A 1 170 ? 14.219 6.628 -21.050 1.00 83.75 170 PRO A C 1
ATOM 1370 O O . PRO A 1 170 ? 15.404 6.453 -21.333 1.00 83.75 170 PRO A O 1
ATOM 1373 N N . PRO A 1 171 ? 13.518 7.653 -21.563 1.00 77.44 171 PRO A N 1
ATOM 1374 C CA . PRO A 1 171 ? 14.148 8.667 -22.399 1.00 77.44 171 PRO A CA 1
ATOM 1375 C C . PRO A 1 171 ? 15.297 9.347 -21.646 1.00 77.44 171 PRO A C 1
ATOM 1377 O O . PRO A 1 171 ? 15.127 9.732 -20.489 1.00 77.44 171 PRO A O 1
ATOM 1380 N N . GLU A 1 172 ? 16.435 9.580 -22.302 1.00 67.06 172 GLU A N 1
ATOM 1381 C CA . GLU A 1 172 ? 17.621 10.164 -21.648 1.00 67.06 172 GLU A CA 1
ATOM 1382 C C . GLU A 1 172 ? 17.391 11.584 -21.097 1.00 67.06 172 GLU A C 1
ATOM 1384 O O . GLU A 1 172 ? 18.035 12.008 -20.138 1.00 67.06 172 GLU A O 1
ATOM 1389 N N . GLY A 1 173 ? 16.421 12.315 -21.658 1.00 68.44 173 GLY A N 1
ATOM 1390 C CA . GLY A 1 173 ? 15.985 13.623 -21.157 1.00 68.44 173 GLY A CA 1
ATOM 1391 C C . GLY A 1 173 ? 15.062 13.564 -19.933 1.00 68.44 173 GLY A C 1
ATOM 1392 O O . GLY A 1 173 ? 14.667 14.608 -19.415 1.00 68.44 173 GLY A O 1
ATOM 1393 N N . CYS A 1 174 ? 14.678 12.373 -19.471 1.00 76.69 174 CYS A N 1
ATOM 1394 C CA . CYS A 1 174 ? 13.811 12.222 -18.313 1.00 76.69 174 CYS A CA 1
ATOM 1395 C C . CYS A 1 174 ? 14.568 12.609 -17.036 1.00 76.69 174 CYS A C 1
ATOM 1397 O O . CYS A 1 174 ? 15.560 11.976 -16.669 1.00 76.69 174 CYS A O 1
ATOM 1399 N N . CYS A 1 175 ? 14.088 13.635 -16.326 1.00 79.00 175 CYS A N 1
ATOM 1400 C CA . CYS A 1 175 ? 14.746 14.124 -15.113 1.00 79.00 175 CYS A CA 1
ATOM 1401 C C . CYS A 1 175 ? 14.934 13.024 -14.054 1.00 79.00 175 CYS A C 1
ATOM 1403 O O . CYS A 1 175 ? 15.948 13.030 -13.361 1.00 79.00 175 CYS A O 1
ATOM 1405 N N . SER A 1 176 ? 14.010 12.060 -13.950 1.00 79.19 176 SER A N 1
ATOM 1406 C CA . SER A 1 176 ? 14.145 10.939 -13.012 1.00 79.19 176 SER A CA 1
ATOM 1407 C C . SER A 1 176 ? 15.287 9.991 -13.387 1.00 79.19 176 SER A C 1
ATOM 1409 O O . SER A 1 176 ? 16.032 9.579 -12.504 1.00 79.19 176 SER A O 1
ATOM 1411 N N . ALA A 1 177 ? 15.491 9.698 -14.676 1.00 80.88 177 ALA A N 1
ATOM 1412 C CA . ALA A 1 177 ? 16.589 8.848 -15.140 1.00 80.88 177 ALA A CA 1
ATOM 1413 C C . ALA A 1 177 ? 17.960 9.479 -14.841 1.00 80.88 177 ALA A C 1
ATOM 1415 O O . ALA A 1 177 ? 18.882 8.794 -14.396 1.00 80.88 177 ALA A O 1
ATOM 1416 N N . VAL A 1 178 ? 18.076 10.802 -15.006 1.00 81.44 178 VAL A N 1
ATOM 1417 C CA . VAL A 1 178 ? 19.288 11.558 -14.648 1.00 81.44 178 VAL A CA 1
ATOM 1418 C C . VAL A 1 178 ? 19.559 11.503 -13.141 1.00 81.44 178 VAL A C 1
ATOM 1420 O O . VAL A 1 178 ? 20.705 11.298 -12.737 1.00 81.44 178 VAL A O 1
ATOM 1423 N N . THR A 1 179 ? 18.529 11.675 -12.307 1.00 84.06 179 THR A N 1
ATOM 1424 C CA . THR A 1 179 ? 18.656 11.603 -10.843 1.00 84.06 179 THR A CA 1
ATOM 1425 C C . THR A 1 179 ? 19.051 10.203 -10.377 1.00 84.06 179 THR A C 1
ATOM 1427 O O . THR A 1 179 ? 20.036 10.074 -9.656 1.00 84.06 179 THR A O 1
ATOM 1430 N N . LEU A 1 180 ? 18.374 9.155 -10.858 1.00 82.56 180 LEU A N 1
ATOM 1431 C CA . LEU A 1 180 ? 18.690 7.765 -10.507 1.00 82.56 180 LEU A CA 1
ATOM 1432 C C . LEU A 1 180 ? 20.141 7.421 -10.854 1.00 82.56 180 LEU A C 1
ATOM 1434 O O . LEU A 1 180 ? 20.886 6.946 -9.998 1.00 82.56 180 LEU A O 1
ATOM 1438 N N . LYS A 1 181 ? 20.591 7.782 -12.063 1.00 81.75 181 LYS A N 1
ATOM 1439 C CA . LYS A 1 181 ? 21.979 7.565 -12.493 1.00 81.75 181 LYS A CA 1
ATOM 1440 C C . LYS A 1 181 ? 22.992 8.288 -11.599 1.00 81.75 181 LYS A C 1
ATOM 1442 O O . LYS A 1 181 ? 24.068 7.754 -11.341 1.00 81.75 181 LYS A O 1
ATOM 1447 N N . ARG A 1 182 ? 22.669 9.492 -11.109 1.00 84.50 182 ARG A N 1
ATOM 1448 C CA . ARG A 1 182 ? 23.517 10.241 -10.159 1.00 84.50 182 ARG A CA 1
ATOM 1449 C C . ARG A 1 182 ? 23.609 9.577 -8.788 1.00 84.50 182 ARG A C 1
ATOM 1451 O O . ARG A 1 182 ? 24.643 9.698 -8.140 1.00 84.50 182 ARG A O 1
ATOM 1458 N N . GLU A 1 183 ? 22.556 8.890 -8.370 1.00 85.44 183 GLU A N 1
ATOM 1459 C CA . GLU A 1 183 ? 22.498 8.139 -7.113 1.00 85.44 183 GLU A CA 1
ATOM 1460 C C . GLU A 1 183 ? 23.106 6.731 -7.228 1.00 85.44 183 GLU A C 1
ATOM 1462 O O . GLU A 1 183 ? 23.189 6.017 -6.234 1.00 85.44 183 GLU A O 1
ATOM 1467 N N . GLY A 1 184 ? 23.566 6.333 -8.422 1.00 82.06 184 GLY A N 1
ATOM 1468 C CA . GLY A 1 184 ? 24.078 4.986 -8.685 1.00 82.06 184 GLY A CA 1
ATOM 1469 C C . GLY A 1 184 ? 22.980 3.934 -8.870 1.00 82.06 184 GLY A C 1
ATOM 1470 O O . GLY A 1 184 ? 23.276 2.744 -8.843 1.00 82.06 184 GLY A O 1
ATOM 1471 N N . ASN A 1 185 ? 21.733 4.368 -9.066 1.00 82.62 185 ASN A N 1
ATOM 1472 C CA . ASN A 1 185 ? 20.578 3.516 -9.310 1.00 82.62 185 ASN A CA 1
ATOM 1473 C C . ASN A 1 185 ? 20.283 3.406 -10.811 1.00 82.62 185 ASN A C 1
ATOM 1475 O O . ASN A 1 185 ? 20.456 4.356 -11.579 1.00 82.62 185 ASN A O 1
ATOM 1479 N N . GLU A 1 186 ? 19.775 2.250 -11.222 1.00 81.31 186 GLU A N 1
ATOM 1480 C CA . GLU A 1 186 ? 19.264 2.034 -12.572 1.00 81.31 186 GLU A CA 1
ATOM 1481 C C . GLU A 1 186 ? 17.764 2.325 -12.636 1.00 81.31 186 GLU A C 1
ATOM 1483 O O . GLU A 1 186 ? 17.012 2.111 -11.681 1.00 81.31 186 GLU A O 1
ATOM 1488 N N . ALA A 1 187 ? 17.327 2.843 -13.778 1.00 82.94 187 ALA A N 1
ATOM 1489 C CA . ALA A 1 187 ? 15.932 3.169 -13.985 1.00 82.94 187 ALA A CA 1
ATOM 1490 C C . ALA A 1 187 ? 15.096 1.924 -14.311 1.00 82.94 187 ALA A C 1
ATOM 1492 O O . ALA A 1 187 ? 15.585 1.008 -14.976 1.00 82.94 187 ALA A O 1
ATOM 1493 N N . PRO A 1 188 ? 13.824 1.898 -13.883 1.00 86.12 188 PRO A N 1
ATOM 1494 C CA . PRO A 1 188 ? 12.917 0.829 -14.255 1.00 86.12 188 PRO A CA 1
ATOM 1495 C C . PRO A 1 188 ? 12.683 0.771 -15.766 1.00 86.12 188 PRO A C 1
ATOM 1497 O O . PRO A 1 188 ? 12.680 1.818 -16.426 1.00 86.12 188 PRO A O 1
ATOM 1500 N N . PRO A 1 189 ? 12.380 -0.418 -16.310 1.00 89.69 189 PRO A N 1
ATOM 1501 C CA . PRO A 1 189 ? 11.971 -0.529 -17.693 1.00 89.69 189 PRO A CA 1
ATOM 1502 C C . PRO A 1 189 ? 10.615 0.163 -17.904 1.00 89.69 189 PRO A C 1
ATOM 1504 O O . PRO A 1 189 ? 9.672 -0.008 -17.126 1.00 89.69 189 PRO A O 1
ATOM 1507 N N . VAL A 1 190 ? 10.513 0.952 -18.971 1.00 90.50 190 VAL A N 1
ATOM 1508 C CA . VAL A 1 190 ? 9.306 1.690 -19.358 1.00 90.50 190 VAL A CA 1
ATOM 1509 C C . VAL A 1 190 ? 8.439 0.797 -20.239 1.00 90.50 190 VAL A C 1
ATOM 1511 O O . VAL A 1 190 ? 8.558 0.788 -21.463 1.00 90.50 190 VAL A O 1
ATOM 1514 N N . LEU A 1 191 ? 7.580 0.008 -19.598 1.00 91.00 191 LEU A N 1
ATOM 1515 C CA . LEU A 1 191 ? 6.649 -0.910 -20.252 1.00 91.00 191 LEU A CA 1
ATOM 1516 C C . LEU A 1 191 ? 5.386 -1.106 -19.413 1.00 91.00 191 LEU A C 1
ATOM 1518 O O . LEU A 1 191 ? 5.342 -0.763 -18.232 1.00 91.00 191 LEU A O 1
ATOM 1522 N N . THR A 1 192 ? 4.373 -1.709 -20.026 1.00 90.56 192 THR A N 1
ATOM 1523 C CA . THR A 1 192 ? 3.197 -2.231 -19.332 1.00 90.56 192 THR A CA 1
ATOM 1524 C C . THR A 1 192 ? 2.911 -3.641 -19.833 1.00 90.56 192 THR A C 1
ATOM 1526 O O . THR A 1 192 ? 3.156 -3.946 -21.003 1.00 90.56 192 THR A O 1
ATOM 1529 N N . TRP A 1 193 ? 2.434 -4.502 -18.942 1.00 90.50 193 TRP A N 1
ATOM 1530 C CA . TRP A 1 193 ? 1.956 -5.831 -19.299 1.00 90.50 193 TRP A CA 1
ATOM 1531 C C . TRP A 1 193 ? 0.492 -5.756 -19.725 1.00 90.50 193 TRP A C 1
ATOM 1533 O O . TRP A 1 193 ? -0.259 -4.911 -19.236 1.00 90.50 193 TRP A O 1
ATOM 1543 N N . SER A 1 194 ? 0.074 -6.654 -20.617 1.00 87.69 194 SER A N 1
ATOM 1544 C CA . SER A 1 194 ? -1.358 -6.851 -20.838 1.00 87.69 194 SER A CA 1
ATOM 1545 C C . SER A 1 194 ? -1.980 -7.448 -19.564 1.00 87.69 194 SER A C 1
ATOM 1547 O O . SER A 1 194 ? -1.327 -8.276 -18.930 1.00 87.69 194 SER A O 1
ATOM 1549 N N . PRO A 1 195 ? -3.205 -7.060 -19.159 1.00 79.56 195 PRO A N 1
ATOM 1550 C CA . PRO A 1 195 ? -3.821 -7.544 -17.916 1.00 79.56 195 PRO A CA 1
ATOM 1551 C C . PRO A 1 195 ? -4.021 -9.065 -17.833 1.00 79.56 195 PRO A C 1
ATOM 1553 O O . PRO A 1 195 ? -4.209 -9.592 -16.744 1.00 79.56 195 PRO A O 1
ATOM 1556 N N . ASP A 1 196 ? -4.027 -9.751 -18.975 1.00 81.56 196 ASP A N 1
ATOM 1557 C CA . ASP A 1 196 ? -4.186 -11.203 -19.113 1.00 81.56 196 ASP A CA 1
ATOM 1558 C C . ASP A 1 196 ? -2.854 -11.971 -19.195 1.00 81.56 196 ASP A C 1
ATOM 1560 O O . ASP A 1 196 ? -2.859 -13.173 -19.467 1.00 81.56 196 ASP A O 1
ATOM 1564 N N . SER A 1 197 ? -1.727 -11.270 -19.025 1.00 63.34 197 SER A N 1
ATOM 1565 C CA . SER A 1 197 ? -0.367 -11.819 -19.110 1.00 63.34 197 SER A CA 1
ATOM 1566 C C . SER A 1 197 ? 0.241 -12.203 -17.775 1.00 63.34 197 SER A C 1
ATOM 1568 O O . SER A 1 197 ? -0.253 -11.765 -16.713 1.00 63.34 197 SER A O 1
#

Sequence (197 aa):
ATDYTRAEQFLSWNATMLVEGDEMSPEWLDGDRFWYRSHIGDGHEFILVDPDLRTRSVAFDHDRLAAALSIAADTSYVANKLPFETFDFVEDQSIQFHTGDSIRWECSLASYTCAGPDPIPVRPNTERLSPDGRWVAFTRNENLWIRSLDDGAERRLSEDGEENFGYAVPPEGCCSAVTLKREGNEAPPVLTWSPDS